Protein AF-A0A9C8ZNG1-F1 (afdb_monomer)

Mean predicted aligned error: 15.39 Å

Solvent-accessible surface area (backbone atoms only — not comparable to full-atom values): 12296 Å² total; per-residue (Å²): 115,65,24,37,35,37,32,34,46,40,90,87,80,68,41,41,22,36,75,47,68,44,68,60,53,71,70,56,59,76,35,54,79,32,76,56,93,47,75,62,57,53,52,27,36,73,68,63,44,63,44,77,44,44,56,80,80,30,63,86,38,69,59,32,80,75,54,35,42,14,41,40,42,14,30,14,48,55,98,93,41,54,54,26,34,38,39,35,28,19,63,84,57,70,77,60,78,69,53,54,61,53,42,40,56,51,16,46,55,47,26,54,52,53,51,51,51,50,53,49,52,53,51,51,53,52,51,53,51,51,53,51,53,52,49,51,51,52,56,56,51,70,71,49,71,76,84,83,72,86,89,84,60,67,66,62,53,50,52,53,47,66,65,49,47,59,64,53,51,50,53,52,51,54,49,46,38,54,73,74,36,80,77,45,87,66,57,72,76,54,44,55,49,52,55,51,52,47,54,51,52,54,50,50,52,52,50,57,57,67,73,50,72,77,84,80,74,74,132

Sequence (219 aa):
AESAGIFLIDDETGELILHAGQNLSRNLLDRMGQPVEDTLATMVMNSQETYLASGEGLNRFPPAQEGATAVIYAPLAIHGQAIGLLWVANTRLPFEPHMKDLMTTLADYAAIAVANARLFATMQQRSQQLEMINRQLQEEGRGAAPPTGEEGGGDQYRELVEQLRPPLTELLGNMNLFRTGEMGPLPPSHQAAVDVMHRQLESLISLIDSLVPPDTGGL

Nearest PDB structures (foldseek):
  2w1t-assembly1_A  TM=7.766E-01  e=4.555E-05  Bacillus subtilis
  5llx-assembly1_A  TM=4.617E-01  e=7.576E-03  Idiomarina sp. A28L
  6et7-assembly1_A  TM=4.459E-01  e=6.698E-03  Idiomarina sp. A28L
  5mg1-assembly1_A-2  TM=4.331E-01  e=8.058E-03  Deinococcus radiodurans R1 = ATCC 13939 = DSM 20539
  5llw-assembly1_A  TM=3.777E-01  e=5.568E-03  Idiomarina sp. A28L

pLDDT: mean 76.99, std 13.65, range [35.91, 97.62]

Radius of gyration: 26.85 Å; Cα contacts (8 Å, |Δi|>4): 251; chains: 1; bounding box: 62×31×84 Å

Structure (mmCIF, N/CA/C/O backbone):
data_AF-A0A9C8ZNG1-F1
#
_entry.id   AF-A0A9C8ZNG1-F1
#
loop_
_atom_site.group_PDB
_atom_site.id
_atom_site.type_symbol
_atom_site.label_atom_id
_atom_site.label_alt_id
_atom_site.label_comp_id
_atom_site.label_asym_id
_atom_site.label_entity_id
_atom_site.label_seq_id
_atom_site.pdbx_PDB_ins_code
_atom_site.Cartn_x
_atom_site.Cartn_y
_atom_site.Cartn_z
_atom_site.occupancy
_atom_site.B_iso_or_equiv
_atom_site.auth_seq_id
_atom_site.auth_comp_id
_atom_site.auth_asym_id
_atom_site.auth_atom_id
_atom_site.pdbx_PDB_model_num
ATOM 1 N N . ALA A 1 1 ? 17.559 2.627 -7.556 1.00 61.16 1 ALA A N 1
ATOM 2 C CA . ALA A 1 1 ? 16.305 3.311 -7.902 1.00 61.16 1 ALA A CA 1
ATOM 3 C C . ALA A 1 1 ? 16.567 4.802 -7.825 1.00 61.16 1 ALA A C 1
ATOM 5 O O . ALA A 1 1 ? 17.168 5.238 -6.848 1.00 61.16 1 ALA A O 1
ATOM 6 N N . GLU A 1 2 ? 16.192 5.554 -8.852 1.00 76.75 2 GLU A N 1
ATOM 7 C CA . GLU A 1 2 ? 16.276 7.017 -8.850 1.00 76.75 2 GLU A CA 1
ATOM 8 C C . GLU A 1 2 ? 14.988 7.640 -8.333 1.00 76.75 2 GLU A C 1
ATOM 10 O O . GLU A 1 2 ? 15.075 8.667 -7.671 1.00 76.75 2 GLU A O 1
ATOM 15 N N . SER A 1 3 ? 13.852 6.969 -8.537 1.00 84.31 3 SER A N 1
ATOM 16 C CA . SER A 1 3 ? 12.546 7.331 -7.987 1.00 84.31 3 SER A CA 1
ATOM 17 C C . SER A 1 3 ? 11.873 6.103 -7.381 1.00 84.31 3 SER A C 1
ATOM 19 O O . SER A 1 3 ? 12.073 4.981 -7.856 1.00 84.31 3 SER A O 1
ATOM 21 N N . ALA A 1 4 ? 11.089 6.307 -6.328 1.00 84.19 4 ALA A N 1
ATOM 22 C CA . ALA A 1 4 ? 10.327 5.253 -5.668 1.00 84.19 4 ALA A CA 1
ATOM 23 C C . ALA A 1 4 ? 8.989 5.789 -5.159 1.00 84.19 4 ALA A C 1
ATOM 25 O O . ALA A 1 4 ? 8.890 6.966 -4.816 1.00 84.19 4 ALA A O 1
ATOM 26 N N . GLY A 1 5 ? 7.979 4.931 -5.066 1.00 87.94 5 GLY A N 1
ATOM 27 C CA . GLY A 1 5 ? 6.643 5.308 -4.623 1.00 87.94 5 GLY A CA 1
ATOM 28 C C . GLY A 1 5 ? 5.848 4.132 -4.077 1.00 87.94 5 GLY A C 1
ATOM 29 O O . GLY A 1 5 ? 6.084 2.984 -4.449 1.00 87.94 5 GLY A O 1
ATOM 30 N N . ILE A 1 6 ? 4.912 4.435 -3.185 1.00 90.44 6 ILE A N 1
ATOM 31 C CA . ILE A 1 6 ? 3.912 3.502 -2.676 1.00 90.44 6 ILE A CA 1
ATOM 32 C C . ILE A 1 6 ? 2.549 4.017 -3.104 1.00 90.44 6 ILE A C 1
ATOM 34 O O . ILE A 1 6 ? 2.148 5.133 -2.756 1.00 90.44 6 ILE A O 1
ATOM 38 N N . PHE A 1 7 ? 1.843 3.164 -3.827 1.00 92.88 7 PHE A N 1
ATOM 39 C CA . PHE A 1 7 ? 0.464 3.365 -4.212 1.00 92.88 7 PHE A CA 1
ATOM 40 C C . PHE A 1 7 ? -0.409 2.443 -3.371 1.00 92.88 7 PHE A C 1
ATOM 42 O O . PHE A 1 7 ? -0.062 1.277 -3.195 1.00 92.88 7 PHE A O 1
ATOM 49 N N . LEU A 1 8 ? -1.525 2.934 -2.849 1.00 94.00 8 LEU A N 1
ATOM 50 C CA . LEU A 1 8 ? -2.491 2.112 -2.120 1.00 94.00 8 LEU A CA 1
ATOM 51 C C . LEU A 1 8 ? -3.859 2.249 -2.770 1.00 94.00 8 LEU A C 1
ATOM 53 O O . LEU A 1 8 ? -4.171 3.290 -3.344 1.00 94.00 8 LEU A O 1
ATOM 57 N N . ILE A 1 9 ? -4.653 1.190 -2.679 1.00 93.69 9 ILE A N 1
ATOM 58 C CA . ILE A 1 9 ? -6.051 1.232 -3.092 1.00 93.69 9 ILE A CA 1
ATOM 59 C C . ILE A 1 9 ? -6.843 1.923 -1.989 1.00 93.69 9 ILE A C 1
ATOM 61 O O . ILE A 1 9 ? -6.726 1.542 -0.820 1.00 93.69 9 ILE A O 1
ATOM 65 N N . ASP A 1 10 ? -7.617 2.932 -2.359 1.00 90.94 10 ASP A N 1
ATOM 66 C CA . ASP A 1 10 ? -8.583 3.551 -1.465 1.00 90.94 10 ASP A CA 1
ATOM 67 C C . ASP A 1 10 ? -9.739 2.583 -1.180 1.00 90.94 10 ASP A C 1
ATOM 69 O O . ASP A 1 10 ? -10.314 2.000 -2.100 1.00 90.94 10 ASP A O 1
ATOM 73 N N . ASP A 1 11 ? -10.063 2.386 0.098 1.00 84.25 11 ASP A N 1
ATOM 74 C CA . ASP A 1 11 ? -11.071 1.404 0.509 1.00 84.25 11 ASP A CA 1
ATOM 75 C C . ASP A 1 11 ? -12.510 1.864 0.187 1.00 84.25 11 ASP A C 1
ATOM 77 O O . ASP A 1 11 ? -13.415 1.028 0.143 1.00 84.25 11 ASP A O 1
ATOM 81 N N . GLU A 1 12 ? -12.737 3.162 -0.057 1.00 86.19 12 GLU A N 1
ATOM 82 C CA . GLU A 1 12 ? -14.051 3.721 -0.395 1.00 86.19 12 GLU A CA 1
ATOM 83 C C . GLU A 1 12 ? -14.281 3.768 -1.910 1.00 86.19 12 GLU A C 1
ATOM 85 O O . GLU A 1 12 ? -15.348 3.370 -2.385 1.00 86.19 12 GLU A O 1
ATOM 90 N N . THR A 1 13 ? -13.296 4.243 -2.680 1.00 90.88 13 THR A N 1
ATOM 91 C CA . THR A 1 13 ? -13.435 4.426 -4.136 1.00 90.88 13 THR A CA 1
ATOM 92 C C . THR A 1 13 ? -12.904 3.250 -4.952 1.00 90.88 13 THR A C 1
ATOM 94 O O . THR A 1 13 ? -13.300 3.074 -6.105 1.00 90.88 13 THR A O 1
ATOM 97 N N . GLY A 1 14 ? -12.021 2.428 -4.377 1.00 89.56 14 GLY A N 1
ATOM 98 C CA . GLY A 1 14 ? -11.303 1.372 -5.094 1.00 89.56 14 GLY A CA 1
ATOM 99 C C . GLY A 1 14 ? -10.226 1.898 -6.048 1.00 89.56 14 GLY A C 1
ATOM 100 O O . GLY A 1 14 ? -9.672 1.128 -6.835 1.00 89.56 14 GLY A O 1
ATOM 101 N N . GLU A 1 15 ? -9.927 3.197 -6.011 1.00 92.88 15 GLU A N 1
ATOM 102 C CA . GLU A 1 15 ? -8.949 3.825 -6.895 1.00 92.88 15 GLU A CA 1
ATOM 103 C C . GLU A 1 15 ? -7.527 3.689 -6.348 1.00 92.88 15 GLU A C 1
ATOM 105 O O . GLU A 1 15 ? -7.291 3.661 -5.140 1.00 92.88 15 GLU A O 1
ATOM 110 N N . LEU A 1 16 ? -6.550 3.622 -7.254 1.00 93.44 16 LEU A N 1
ATOM 111 C CA . LEU A 1 16 ? -5.141 3.560 -6.890 1.00 93.44 16 LEU A CA 1
ATOM 112 C C . LEU A 1 16 ? -4.603 4.974 -6.643 1.00 93.44 16 LEU A C 1
ATOM 114 O O . LEU A 1 16 ? -4.541 5.784 -7.567 1.00 93.44 16 LEU A O 1
ATOM 118 N N . ILE A 1 17 ? -4.169 5.254 -5.417 1.00 93.25 17 ILE A N 1
ATOM 119 C CA . ILE A 1 17 ? -3.695 6.575 -4.996 1.00 93.25 17 ILE A CA 1
ATOM 120 C C . ILE A 1 17 ? -2.206 6.522 -4.668 1.00 93.25 17 ILE A C 1
ATOM 122 O O . ILE A 1 17 ? -1.741 5.630 -3.956 1.00 93.25 17 ILE A O 1
ATOM 126 N N . LEU A 1 18 ? -1.447 7.513 -5.139 1.00 90.06 18 LEU A N 1
ATOM 127 C CA . LEU A 1 18 ? -0.057 7.707 -4.726 1.00 90.06 18 LEU A CA 1
ATOM 128 C C . LEU A 1 18 ? -0.003 8.318 -3.317 1.00 90.06 18 LEU A C 1
ATOM 130 O O . LEU A 1 18 ? -0.292 9.502 -3.137 1.00 90.06 18 LEU A O 1
ATOM 134 N N . HIS A 1 19 ? 0.398 7.518 -2.326 1.00 88.00 19 HIS A N 1
ATOM 135 C CA . HIS A 1 19 ? 0.438 7.937 -0.918 1.00 88.00 19 HIS A CA 1
ATOM 136 C C . HIS A 1 19 ? 1.794 8.479 -0.476 1.00 88.00 19 HIS A C 1
ATOM 138 O O . HIS A 1 19 ? 1.861 9.365 0.375 1.00 88.00 19 HIS A O 1
ATOM 144 N N . ALA A 1 20 ? 2.881 7.928 -1.009 1.00 84.19 20 ALA A N 1
ATOM 145 C CA . ALA A 1 20 ? 4.227 8.324 -0.629 1.00 84.19 20 ALA A CA 1
ATOM 146 C C . ALA A 1 20 ? 5.199 8.093 -1.780 1.00 84.19 20 ALA A C 1
ATOM 148 O O . ALA A 1 20 ? 5.015 7.183 -2.585 1.00 84.19 20 ALA A O 1
ATOM 149 N N . GLY A 1 21 ? 6.282 8.860 -1.816 1.00 84.31 21 GLY A N 1
ATOM 150 C CA . GLY A 1 21 ? 7.380 8.586 -2.725 1.00 84.31 21 GLY A CA 1
ATOM 151 C C . GLY A 1 21 ? 8.623 9.406 -2.438 1.00 84.31 21 GLY A C 1
ATOM 152 O O . GLY A 1 21 ? 8.603 10.372 -1.678 1.00 84.31 21 GLY A O 1
ATOM 153 N N . GLN A 1 22 ? 9.723 8.986 -3.049 1.00 81.62 22 GLN A N 1
ATOM 154 C CA . GLN A 1 22 ? 11.003 9.675 -3.027 1.00 81.62 22 GLN A CA 1
ATOM 155 C C . GLN A 1 22 ? 11.448 9.971 -4.450 1.00 81.62 22 GLN A C 1
ATOM 157 O O . GLN A 1 22 ? 11.302 9.132 -5.342 1.00 81.62 22 GLN A O 1
ATOM 162 N N . ASN A 1 23 ? 12.024 11.162 -4.634 1.00 84.25 23 ASN A N 1
ATOM 163 C CA . ASN A 1 23 ? 12.557 11.638 -5.912 1.00 84.25 23 ASN A CA 1
ATOM 164 C C . ASN A 1 23 ? 11.545 11.507 -7.065 1.00 84.25 23 ASN A C 1
ATOM 166 O O . ASN A 1 23 ? 11.891 11.104 -8.175 1.00 84.25 23 ASN A O 1
ATOM 170 N N . LEU A 1 24 ? 10.278 11.801 -6.779 1.00 83.88 24 LEU A N 1
ATOM 171 C CA . LEU A 1 24 ? 9.194 11.741 -7.750 1.00 83.88 24 LEU A CA 1
ATOM 172 C C . LEU A 1 24 ? 9.355 12.823 -8.828 1.00 83.88 24 LEU A C 1
ATOM 174 O O . LEU A 1 24 ? 9.866 13.917 -8.567 1.00 83.88 24 LEU A O 1
ATOM 178 N N . SER A 1 25 ? 8.886 12.522 -10.040 1.00 83.62 25 SER A N 1
ATOM 179 C CA . SER A 1 25 ? 8.731 13.517 -11.103 1.00 83.62 25 SER A CA 1
ATOM 180 C C . SER A 1 25 ? 7.731 14.601 -10.662 1.00 83.62 25 SER A C 1
ATOM 182 O O . SER A 1 25 ? 6.885 14.356 -9.801 1.00 83.62 25 SER A O 1
ATOM 184 N N . ARG A 1 26 ? 7.783 15.811 -11.247 1.00 85.25 26 ARG A N 1
ATOM 185 C CA . ARG A 1 26 ? 6.789 16.861 -10.923 1.00 85.25 26 ARG A CA 1
ATOM 186 C C . ARG A 1 26 ? 5.355 16.394 -11.175 1.00 85.25 26 ARG A C 1
ATOM 188 O O . ARG A 1 26 ? 4.494 16.664 -10.357 1.00 85.25 26 ARG A O 1
ATOM 195 N N . ASN A 1 27 ? 5.135 15.641 -12.253 1.00 84.31 27 ASN A N 1
ATOM 196 C CA . ASN A 1 27 ? 3.820 15.091 -12.584 1.00 84.31 27 ASN A CA 1
ATOM 197 C C . ASN A 1 27 ? 3.297 14.172 -11.467 1.00 84.31 27 ASN A C 1
ATOM 199 O O . ASN A 1 27 ? 2.172 14.339 -11.011 1.00 84.31 27 ASN A O 1
ATOM 203 N N . LEU A 1 28 ? 4.138 13.265 -10.957 1.00 83.06 28 LEU A N 1
ATOM 204 C CA . LEU A 1 28 ? 3.754 12.390 -9.846 1.00 83.06 28 LEU A CA 1
ATOM 205 C C . LEU A 1 28 ? 3.579 13.149 -8.529 1.00 83.06 28 LEU A C 1
ATOM 207 O O . LEU A 1 28 ? 2.687 12.813 -7.758 1.00 83.06 28 LEU A O 1
ATOM 211 N N . LEU A 1 29 ? 4.387 14.182 -8.268 1.00 86.69 29 LEU A N 1
ATOM 212 C CA . LEU A 1 29 ? 4.193 15.043 -7.095 1.00 86.69 29 LEU A CA 1
ATOM 213 C C . LEU A 1 29 ? 2.834 15.748 -7.129 1.00 86.69 29 LEU A C 1
ATOM 215 O O . LEU A 1 29 ? 2.140 15.763 -6.115 1.00 86.69 29 LEU A O 1
ATOM 219 N N . ASP A 1 30 ? 2.437 16.271 -8.291 1.00 88.31 30 ASP A N 1
ATOM 220 C CA . ASP A 1 30 ? 1.144 16.940 -8.482 1.00 88.31 30 ASP A CA 1
ATOM 221 C C . ASP A 1 30 ? -0.045 15.967 -8.332 1.00 88.31 30 ASP A C 1
ATOM 223 O O . ASP A 1 30 ? -1.160 16.393 -8.030 1.00 88.31 30 ASP A O 1
ATOM 227 N N . ARG A 1 31 ? 0.200 14.658 -8.494 1.00 86.12 31 ARG A N 1
ATOM 228 C CA . ARG A 1 31 ? -0.774 13.569 -8.308 1.00 86.12 31 ARG A CA 1
ATOM 229 C C . ARG A 1 31 ? -0.765 12.940 -6.911 1.00 86.12 31 ARG A C 1
ATOM 231 O O . ARG A 1 31 ? -1.510 11.990 -6.681 1.00 86.12 31 ARG A O 1
ATOM 238 N N . MET A 1 32 ? 0.052 13.412 -5.966 1.00 86.00 32 MET A N 1
ATOM 239 C CA . MET A 1 32 ? 0.017 12.868 -4.602 1.00 86.00 32 MET A CA 1
ATOM 240 C C . MET A 1 32 ? -1.372 13.044 -3.980 1.00 86.00 32 MET A C 1
ATOM 242 O O . MET A 1 32 ? -1.932 14.140 -3.985 1.00 86.00 32 MET A O 1
ATOM 246 N N . GLY A 1 33 ? -1.919 11.956 -3.435 1.00 86.31 33 GLY A N 1
ATOM 247 C CA . GLY A 1 33 ? -3.278 11.933 -2.893 1.00 86.31 33 GLY A CA 1
ATOM 248 C C . GLY A 1 33 ? -4.390 11.967 -3.948 1.00 86.31 33 GLY A C 1
ATOM 249 O O . GLY A 1 33 ? -5.551 12.097 -3.576 1.00 86.31 33 GLY A O 1
ATOM 250 N N . GLN A 1 34 ? -4.061 11.859 -5.239 1.00 88.50 34 GLN A N 1
ATOM 251 C CA . GLN A 1 34 ? -5.033 11.775 -6.329 1.00 88.50 34 GLN A CA 1
ATOM 252 C C . GLN A 1 34 ? -5.033 10.374 -6.966 1.00 88.50 34 GLN A C 1
ATOM 254 O O . GLN A 1 34 ? -4.003 9.688 -6.930 1.00 88.50 34 GLN A O 1
ATOM 259 N N . PRO A 1 35 ? -6.153 9.958 -7.586 1.00 89.56 35 PRO A N 1
ATOM 260 C CA . PRO A 1 35 ? -6.219 8.731 -8.372 1.00 89.56 35 PRO A CA 1
ATOM 261 C C . PRO A 1 35 ? -5.221 8.725 -9.533 1.00 89.56 35 PRO A C 1
ATOM 263 O O . PRO A 1 35 ? -5.035 9.723 -10.241 1.00 89.56 35 PRO A O 1
ATOM 266 N N . VAL A 1 36 ? -4.587 7.577 -9.756 1.00 87.56 36 VAL A N 1
ATOM 267 C CA . VAL A 1 36 ? -3.629 7.366 -10.840 1.00 87.56 36 VAL A CA 1
ATOM 268 C C . VAL A 1 36 ? -4.094 6.225 -11.735 1.00 87.56 36 VAL A C 1
ATOM 270 O O . VAL A 1 36 ? -4.333 5.108 -11.283 1.00 87.56 36 VAL A O 1
ATOM 273 N N . GLU A 1 37 ? -4.172 6.507 -13.033 1.00 84.50 37 GLU A N 1
ATOM 274 C CA . GLU A 1 37 ? -4.402 5.498 -14.062 1.00 84.50 37 GLU A CA 1
ATOM 275 C C . GLU A 1 37 ? -3.060 4.983 -14.586 1.00 84.50 37 GLU A C 1
ATOM 277 O O . GLU A 1 37 ? -2.318 5.702 -15.257 1.00 84.50 37 GLU A O 1
ATOM 282 N N . ASP A 1 38 ? -2.752 3.723 -14.288 1.00 86.44 38 ASP A N 1
ATOM 283 C CA . ASP A 1 38 ? -1.552 3.052 -14.778 1.00 86.44 38 ASP A CA 1
ATOM 284 C C . ASP A 1 38 ? -1.875 1.606 -15.163 1.00 86.44 38 ASP A C 1
ATOM 286 O O . ASP A 1 38 ? -2.114 0.742 -14.318 1.00 86.44 38 ASP A O 1
ATOM 290 N N . THR A 1 39 ? -1.858 1.331 -16.468 1.00 87.69 39 THR A N 1
ATOM 291 C CA . THR A 1 39 ? -2.172 0.007 -17.018 1.00 87.69 39 THR A CA 1
ATOM 292 C C . THR A 1 39 ? -1.175 -1.066 -16.590 1.00 87.69 39 THR A C 1
ATOM 294 O O . THR A 1 39 ? -1.556 -2.234 -16.474 1.00 87.69 39 THR A O 1
ATOM 297 N N . LEU A 1 40 ? 0.084 -0.699 -16.324 1.00 90.06 40 LEU A N 1
ATOM 298 C CA . LEU A 1 40 ? 1.079 -1.633 -15.809 1.00 90.06 40 LEU A CA 1
ATOM 299 C C . LEU A 1 40 ? 0.820 -1.939 -14.333 1.00 90.06 40 LEU A C 1
ATOM 301 O O . LEU A 1 40 ? 0.882 -3.104 -13.941 1.00 90.06 40 LEU A O 1
ATOM 305 N N . ALA A 1 41 ? 0.452 -0.925 -13.544 1.00 91.75 41 ALA A N 1
ATOM 306 C CA . ALA A 1 41 ? 0.026 -1.127 -12.162 1.00 91.75 41 ALA A CA 1
ATOM 307 C C . ALA A 1 41 ? -1.182 -2.070 -12.094 1.00 91.75 41 ALA A C 1
ATOM 309 O O . ALA A 1 41 ? -1.150 -3.046 -11.349 1.00 91.75 41 ALA A O 1
ATOM 310 N N . THR A 1 42 ? -2.211 -1.843 -12.920 1.00 91.88 42 THR A N 1
ATOM 311 C CA . THR A 1 42 ? -3.398 -2.711 -12.980 1.00 91.88 42 THR A CA 1
ATOM 312 C C . THR A 1 42 ? -3.035 -4.156 -13.322 1.00 91.88 42 THR A C 1
ATOM 314 O O . THR A 1 42 ? -3.530 -5.082 -12.683 1.00 91.88 42 THR A O 1
ATOM 317 N N . MET A 1 43 ? -2.151 -4.371 -14.301 1.00 91.62 43 MET A N 1
ATOM 318 C CA . MET A 1 43 ? -1.702 -5.715 -14.674 1.00 91.62 43 MET A CA 1
ATOM 319 C C . MET A 1 43 ? -1.018 -6.431 -13.506 1.00 91.62 43 MET A C 1
ATOM 321 O O . MET A 1 43 ? -1.335 -7.587 -13.237 1.00 91.62 43 MET A O 1
ATOM 325 N N . VAL A 1 44 ? -0.119 -5.738 -12.804 1.00 94.94 44 VAL A N 1
ATOM 326 C CA . VAL A 1 44 ? 0.639 -6.294 -11.674 1.00 94.94 44 VAL A CA 1
ATOM 327 C C . VAL A 1 44 ? -0.246 -6.562 -10.464 1.00 94.94 44 VAL A C 1
ATOM 329 O O . VAL A 1 44 ? -0.102 -7.595 -9.816 1.00 94.94 44 VAL A O 1
ATOM 332 N N . MET A 1 45 ? -1.193 -5.673 -10.167 1.00 94.31 45 MET A N 1
ATOM 333 C CA . MET A 1 45 ? -2.155 -5.893 -9.085 1.00 94.31 45 MET A CA 1
ATOM 334 C C . MET A 1 45 ? -3.036 -7.120 -9.350 1.00 94.31 45 MET A C 1
ATOM 336 O O . MET A 1 45 ? -3.305 -7.886 -8.427 1.00 94.31 45 MET A O 1
ATOM 340 N N . ASN A 1 46 ? -3.437 -7.339 -10.606 1.00 92.62 46 ASN A N 1
ATOM 341 C CA . ASN A 1 46 ? -4.259 -8.487 -10.989 1.00 92.62 46 ASN A CA 1
ATOM 342 C C . ASN A 1 46 ? -3.474 -9.803 -11.005 1.00 92.62 46 ASN A C 1
ATOM 344 O O . ASN A 1 46 ? -4.010 -10.828 -10.591 1.00 92.62 46 ASN A O 1
ATOM 348 N N . SER A 1 47 ? -2.230 -9.798 -11.496 1.00 94.31 47 SER A N 1
ATOM 349 C CA . SER A 1 47 ? -1.394 -11.006 -11.512 1.00 94.31 47 SER A CA 1
ATOM 350 C C . SER A 1 47 ? -0.821 -11.349 -10.139 1.00 94.31 47 SER A C 1
ATOM 352 O O . SER A 1 47 ? -0.499 -12.506 -9.899 1.00 94.31 47 SER A O 1
ATOM 354 N N . GLN A 1 48 ? -0.674 -10.350 -9.262 1.00 93.88 48 GLN A N 1
ATOM 355 C CA . GLN A 1 48 ? 0.023 -10.450 -7.976 1.00 93.88 48 GLN A CA 1
ATOM 356 C C . GLN A 1 48 ? 1.481 -10.905 -8.110 1.00 93.88 48 GLN A C 1
ATOM 358 O O . GLN A 1 48 ? 2.093 -11.372 -7.153 1.00 93.88 48 GLN A O 1
ATOM 363 N N . GLU A 1 49 ? 2.071 -10.709 -9.288 1.00 94.38 49 GLU A N 1
ATOM 364 C CA . GLU A 1 49 ? 3.466 -11.030 -9.547 1.00 94.38 49 GLU A CA 1
ATOM 365 C C . GLU A 1 49 ? 4.287 -9.763 -9.744 1.00 94.38 49 GLU A C 1
ATOM 367 O O . GLU A 1 49 ? 3.948 -8.905 -10.562 1.00 94.38 49 GLU A O 1
ATOM 372 N N . THR A 1 50 ? 5.430 -9.685 -9.061 1.00 93.56 50 THR A N 1
ATOM 373 C CA . THR A 1 50 ? 6.392 -8.606 -9.282 1.00 93.56 50 THR A CA 1
ATOM 374 C C . THR A 1 50 ? 6.841 -8.583 -10.741 1.00 93.56 50 THR A C 1
ATOM 376 O O . THR A 1 50 ? 7.329 -9.581 -11.289 1.00 93.56 50 THR A O 1
ATOM 379 N N . TYR A 1 51 ? 6.732 -7.416 -11.363 1.00 92.56 51 TYR A N 1
ATOM 380 C CA . TYR A 1 51 ? 7.081 -7.209 -12.757 1.00 92.56 51 TYR A CA 1
ATOM 381 C C . TYR A 1 51 ? 8.265 -6.260 -12.881 1.00 92.56 51 TYR A C 1
ATOM 383 O O . TYR A 1 51 ? 8.291 -5.185 -12.285 1.00 92.56 51 TYR A O 1
ATOM 391 N N . LEU A 1 52 ? 9.249 -6.672 -13.675 1.00 90.75 52 LEU A N 1
ATOM 392 C CA . LEU A 1 52 ? 10.419 -5.881 -14.029 1.00 90.75 52 LEU A CA 1
ATOM 393 C C . LEU A 1 52 ? 10.346 -5.603 -15.526 1.00 90.75 52 LEU A C 1
ATOM 395 O O . LEU A 1 52 ? 10.270 -6.535 -16.327 1.00 90.75 52 LEU A O 1
ATOM 399 N N . ALA A 1 53 ? 10.384 -4.327 -15.894 1.00 87.25 53 ALA A N 1
ATOM 400 C CA . ALA A 1 53 ? 10.343 -3.889 -17.281 1.00 87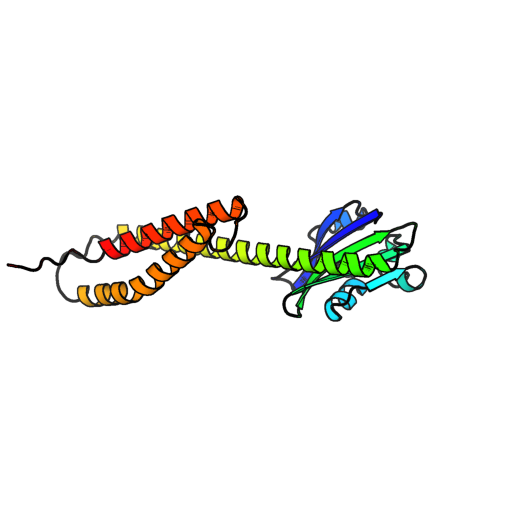.25 53 ALA A CA 1
ATOM 401 C C . ALA A 1 53 ? 11.480 -2.915 -17.570 1.00 87.25 53 ALA A C 1
ATOM 403 O O . ALA A 1 53 ? 11.799 -2.054 -16.751 1.00 87.25 53 ALA A O 1
ATOM 404 N N . SER A 1 54 ? 12.085 -3.036 -18.747 1.00 88.38 54 SER A N 1
ATOM 405 C CA . SER A 1 54 ? 13.146 -2.145 -19.209 1.00 88.38 54 SER A CA 1
ATOM 406 C C . SER A 1 54 ? 13.173 -2.061 -20.736 1.00 88.38 54 SER A C 1
ATOM 408 O O . SER A 1 54 ? 12.640 -2.929 -21.434 1.00 88.38 54 SER A O 1
ATOM 410 N N . GLY A 1 55 ? 13.787 -0.996 -21.257 1.00 82.31 55 GLY A N 1
ATOM 411 C CA . GLY A 1 55 ? 13.975 -0.798 -22.697 1.00 82.31 55 GLY A CA 1
ATOM 412 C C . GLY A 1 55 ? 12.661 -0.669 -23.477 1.00 82.31 55 GLY A C 1
ATOM 413 O O . GLY A 1 55 ? 11.674 -0.140 -22.970 1.00 82.31 55 GLY A O 1
ATOM 414 N N . GLU A 1 56 ? 12.628 -1.172 -24.717 1.00 78.50 56 GLU A N 1
ATOM 415 C CA . GLU A 1 56 ? 11.470 -1.028 -25.619 1.00 78.50 56 GLU A CA 1
ATOM 416 C C . GLU A 1 56 ? 10.168 -1.622 -25.062 1.00 78.50 56 GLU A C 1
ATOM 418 O O . GLU A 1 56 ? 9.079 -1.136 -25.370 1.00 78.50 56 GLU A O 1
ATOM 423 N N . GLY A 1 57 ? 10.263 -2.638 -24.196 1.00 77.94 57 GLY A N 1
ATOM 424 C CA . GLY A 1 57 ? 9.105 -3.242 -23.539 1.00 77.94 57 GLY A CA 1
ATOM 425 C C . GLY A 1 57 ? 8.353 -2.284 -22.610 1.00 77.94 57 GLY A C 1
ATOM 426 O O . GLY A 1 57 ? 7.161 -2.489 -22.379 1.00 77.94 57 GLY A O 1
ATOM 427 N N . LEU A 1 58 ? 9.022 -1.234 -22.118 1.00 85.38 58 LEU A N 1
ATOM 428 C CA . LEU A 1 58 ? 8.454 -0.227 -21.222 1.00 85.38 58 LEU A CA 1
ATOM 429 C C . LEU A 1 58 ? 7.763 0.925 -21.973 1.00 85.38 58 LEU A C 1
ATOM 431 O O . LEU A 1 58 ? 6.846 1.532 -21.431 1.00 85.38 58 LEU A O 1
ATOM 435 N N . ASN A 1 59 ? 8.139 1.191 -23.231 1.00 85.19 59 ASN A N 1
ATOM 436 C CA . ASN A 1 59 ? 7.713 2.375 -23.999 1.00 85.19 59 ASN A CA 1
ATOM 437 C C . ASN A 1 59 ? 6.193 2.518 -24.185 1.00 85.19 59 ASN A C 1
ATOM 439 O O . ASN A 1 59 ? 5.702 3.608 -24.468 1.00 85.19 59 ASN A O 1
ATOM 443 N N . ARG A 1 60 ? 5.442 1.423 -24.040 1.00 82.62 60 ARG A N 1
ATOM 444 C CA . ARG A 1 60 ? 3.974 1.407 -24.144 1.00 82.62 60 ARG A CA 1
ATOM 445 C C . ARG A 1 60 ? 3.249 1.771 -22.844 1.00 82.62 60 ARG A C 1
ATOM 447 O O . ARG A 1 60 ? 2.024 1.823 -22.847 1.00 82.62 60 ARG A O 1
ATOM 454 N N . PHE A 1 61 ? 3.976 1.971 -21.747 1.00 84.81 61 PHE A N 1
ATOM 455 C CA . PHE A 1 61 ? 3.408 2.219 -20.425 1.00 84.81 61 PHE A CA 1
ATOM 456 C C . PHE A 1 61 ? 3.692 3.651 -19.944 1.00 84.81 61 PHE A C 1
ATOM 458 O O . PHE A 1 61 ? 4.698 4.240 -20.353 1.00 84.81 61 PHE A O 1
ATOM 465 N N . PRO A 1 62 ? 2.847 4.208 -19.052 1.00 83.31 62 PRO A N 1
ATOM 466 C CA . PRO A 1 62 ? 3.008 5.570 -18.537 1.00 83.31 62 PRO A CA 1
ATOM 467 C C . PRO A 1 62 ? 4.408 5.906 -17.990 1.00 83.31 62 PRO A C 1
ATOM 469 O O . PRO A 1 62 ? 4.911 6.978 -18.328 1.00 83.31 62 PRO A O 1
ATOM 472 N N . PRO A 1 63 ? 5.123 5.014 -17.266 1.00 83.25 63 PRO A N 1
ATOM 473 C C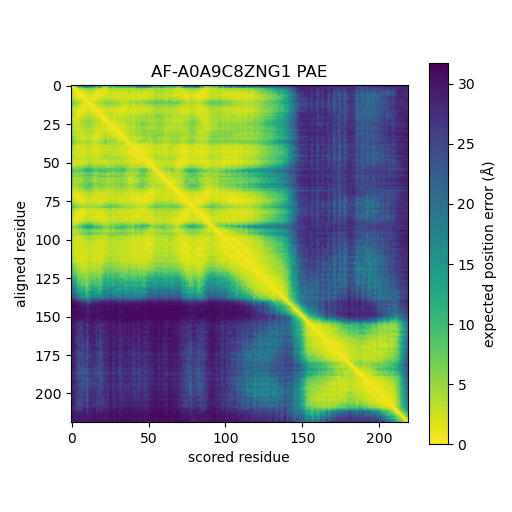A . PRO A 1 63 ? 6.441 5.355 -16.724 1.00 83.25 63 PRO A CA 1
ATOM 474 C C . PRO A 1 63 ? 7.486 5.745 -17.775 1.00 83.25 63 PRO A C 1
ATOM 476 O O . PRO A 1 63 ? 8.340 6.586 -17.500 1.00 83.25 63 PRO A O 1
ATOM 479 N N . ALA A 1 64 ? 7.425 5.180 -18.988 1.00 82.75 64 ALA A N 1
ATOM 480 C CA . ALA A 1 64 ? 8.323 5.588 -20.071 1.00 82.75 64 ALA A CA 1
ATOM 481 C C . ALA A 1 64 ? 8.070 7.034 -20.515 1.00 82.75 64 ALA A C 1
ATOM 483 O O . ALA A 1 64 ? 9.012 7.754 -20.842 1.00 82.75 64 ALA A O 1
ATOM 484 N N . GLN A 1 65 ? 6.808 7.475 -20.497 1.00 79.94 65 GLN A N 1
ATOM 485 C CA . GLN A 1 65 ? 6.428 8.851 -20.835 1.00 79.94 65 GLN A CA 1
ATOM 486 C C . GLN A 1 65 ? 6.951 9.851 -19.795 1.00 79.94 65 GLN A C 1
ATOM 488 O O . GLN A 1 65 ? 7.175 11.017 -20.110 1.00 79.94 65 GLN A O 1
ATOM 493 N N . GLU A 1 66 ? 7.211 9.377 -18.577 1.00 78.75 66 GLU A N 1
ATOM 494 C CA . GLU A 1 66 ? 7.829 10.141 -17.494 1.00 78.75 66 GLU A CA 1
ATOM 495 C C . GLU A 1 66 ? 9.365 10.045 -17.466 1.00 78.75 66 GLU A C 1
ATOM 497 O O . GLU A 1 66 ? 10.010 10.593 -16.571 1.00 78.75 66 GLU A O 1
ATOM 502 N N . GLY A 1 67 ? 9.971 9.381 -18.456 1.00 84.12 67 GLY A N 1
ATOM 503 C CA . GLY A 1 67 ? 11.422 9.276 -18.611 1.00 84.12 67 GLY A CA 1
ATOM 504 C C . GLY A 1 67 ? 12.064 8.070 -17.920 1.00 84.12 67 GLY A C 1
ATOM 505 O O . GLY A 1 67 ? 13.294 7.985 -17.877 1.00 84.12 67 GLY A O 1
ATOM 506 N N . ALA A 1 68 ? 11.279 7.124 -17.395 1.00 88.69 68 ALA A N 1
ATOM 507 C CA . ALA A 1 68 ? 11.826 5.879 -16.864 1.00 88.69 68 ALA A CA 1
ATOM 508 C C . ALA A 1 68 ? 12.335 4.977 -18.001 1.00 88.69 68 ALA A C 1
ATOM 510 O O . ALA A 1 68 ? 11.634 4.718 -18.977 1.00 88.69 68 ALA A O 1
ATOM 511 N N . THR A 1 69 ? 13.547 4.444 -17.850 1.00 89.88 69 THR A N 1
ATOM 512 C CA . THR A 1 69 ? 14.135 3.448 -18.764 1.00 89.88 69 THR A CA 1
ATOM 513 C C . THR A 1 69 ? 14.075 2.031 -18.198 1.00 89.88 69 THR A C 1
ATOM 515 O O . THR A 1 69 ? 14.186 1.055 -18.946 1.00 89.88 69 THR A O 1
ATOM 518 N N . ALA A 1 70 ? 13.852 1.909 -16.887 1.00 91.19 70 ALA A N 1
ATOM 519 C CA . ALA A 1 70 ? 13.543 0.660 -16.212 1.00 91.19 70 ALA A CA 1
ATOM 520 C C . ALA A 1 70 ? 12.641 0.897 -14.996 1.00 91.19 70 ALA A C 1
ATOM 522 O O . ALA A 1 70 ? 12.794 1.894 -14.289 1.00 91.19 70 ALA A O 1
ATOM 523 N N . VAL A 1 71 ? 11.742 -0.049 -14.727 1.00 92.62 71 VAL A N 1
ATOM 524 C CA . VAL A 1 71 ? 10.825 -0.031 -13.580 1.00 92.62 71 VAL A CA 1
ATOM 525 C C . VAL A 1 71 ? 10.704 -1.409 -12.940 1.00 92.62 71 VAL A C 1
ATOM 527 O O . VAL A 1 71 ? 10.811 -2.431 -13.623 1.00 92.62 71 VAL A O 1
ATOM 530 N N . ILE A 1 72 ? 10.438 -1.426 -11.635 1.00 92.50 72 ILE A N 1
ATOM 531 C CA . ILE A 1 72 ? 9.926 -2.601 -10.930 1.00 92.50 72 ILE A CA 1
ATOM 532 C C . ILE A 1 72 ? 8.632 -2.213 -10.229 1.00 92.50 72 ILE A C 1
ATOM 534 O O . ILE A 1 72 ? 8.566 -1.206 -9.526 1.00 92.50 72 ILE A O 1
ATOM 538 N N . TYR A 1 73 ? 7.626 -3.047 -10.439 1.00 94.62 73 TYR A N 1
ATOM 539 C CA . TYR A 1 73 ? 6.312 -2.988 -9.826 1.00 94.62 73 TYR A CA 1
ATOM 540 C C . TYR A 1 73 ? 6.168 -4.234 -8.961 1.00 94.62 73 TYR A C 1
ATOM 542 O O . TYR A 1 73 ? 6.218 -5.342 -9.491 1.00 94.62 73 TYR A O 1
ATOM 550 N N . ALA A 1 74 ? 6.016 -4.067 -7.652 1.00 95.06 74 ALA A N 1
ATOM 551 C CA . ALA A 1 74 ? 5.819 -5.163 -6.713 1.00 95.06 74 ALA A CA 1
ATOM 552 C C . ALA A 1 74 ? 4.469 -4.972 -5.999 1.00 95.06 74 ALA A C 1
ATOM 554 O O . ALA A 1 74 ? 4.272 -3.941 -5.351 1.00 95.06 74 ALA A O 1
ATOM 555 N N . PRO A 1 75 ? 3.510 -5.900 -6.143 1.00 97.62 75 PRO A N 1
ATOM 556 C CA . PRO A 1 75 ? 2.190 -5.752 -5.545 1.00 97.62 75 PRO A CA 1
ATOM 557 C C . PRO A 1 75 ? 2.267 -5.918 -4.027 1.00 97.62 75 PRO A C 1
ATOM 559 O O . PRO A 1 75 ? 2.944 -6.808 -3.522 1.00 97.62 75 PRO A O 1
ATOM 562 N N . LEU A 1 76 ? 1.535 -5.080 -3.297 1.00 95.75 76 LEU A N 1
ATOM 563 C CA . LEU A 1 76 ? 1.312 -5.267 -1.868 1.00 95.75 76 LEU A CA 1
ATOM 564 C C . LEU A 1 76 ? 0.113 -6.203 -1.719 1.00 95.75 76 LEU A C 1
ATOM 566 O O . LEU A 1 76 ? -1.024 -5.740 -1.773 1.00 95.75 76 LEU A O 1
ATOM 570 N N . ALA A 1 77 ? 0.349 -7.509 -1.610 1.00 93.81 77 ALA A N 1
ATOM 571 C CA . ALA A 1 77 ? -0.714 -8.511 -1.594 1.00 93.81 77 ALA A CA 1
ATOM 572 C C . ALA A 1 77 ? -0.900 -9.143 -0.211 1.00 93.81 77 ALA A C 1
ATOM 574 O O . ALA A 1 77 ? 0.059 -9.548 0.440 1.00 93.81 77 ALA A O 1
ATOM 575 N N . ILE A 1 78 ? -2.154 -9.262 0.223 1.00 86.62 78 ILE A N 1
ATOM 576 C CA . ILE A 1 78 ? -2.551 -9.940 1.458 1.00 86.62 78 ILE A CA 1
ATOM 577 C C . ILE A 1 78 ? -3.753 -10.831 1.182 1.00 86.62 78 ILE A C 1
ATOM 579 O O . ILE A 1 78 ? -4.707 -10.412 0.538 1.00 86.62 78 ILE A O 1
ATOM 583 N N . HIS A 1 79 ? -3.703 -12.071 1.677 1.00 85.44 79 HIS A N 1
ATOM 584 C CA . HIS A 1 79 ? -4.772 -13.065 1.518 1.00 85.44 79 HIS A CA 1
ATOM 585 C C . HIS A 1 79 ? -5.268 -13.226 0.064 1.00 85.44 79 HIS A C 1
ATOM 587 O O . HIS A 1 79 ? -6.453 -13.436 -0.172 1.00 85.44 79 HIS A O 1
ATOM 593 N N . GLY A 1 80 ? -4.363 -13.128 -0.917 1.00 84.31 80 GLY A N 1
ATOM 594 C CA . GLY A 1 80 ? -4.714 -13.255 -2.334 1.00 84.31 80 GLY A CA 1
ATOM 595 C C . GLY A 1 80 ? -5.413 -12.028 -2.926 1.00 84.31 80 GLY A C 1
ATOM 596 O O . GLY A 1 80 ? -6.057 -12.151 -3.966 1.00 84.31 80 GLY A O 1
ATOM 597 N N . GLN A 1 81 ? -5.285 -10.853 -2.305 1.00 90.44 81 GLN A N 1
ATOM 598 C CA . GLN A 1 81 ? -5.759 -9.576 -2.838 1.00 90.44 81 GLN A CA 1
ATOM 599 C C . GLN A 1 81 ? -4.652 -8.516 -2.766 1.00 90.44 81 GLN A C 1
ATOM 601 O O . GLN A 1 81 ? -4.029 -8.328 -1.721 1.00 90.44 81 GLN A O 1
ATOM 606 N N . ALA A 1 82 ? -4.422 -7.792 -3.863 1.00 94.88 82 ALA A N 1
ATOM 607 C CA . ALA A 1 82 ? -3.549 -6.622 -3.859 1.00 94.88 82 ALA A CA 1
ATOM 608 C C . ALA A 1 82 ? -4.262 -5.441 -3.179 1.00 94.88 82 ALA A C 1
ATOM 610 O O . ALA A 1 82 ? -5.354 -5.061 -3.590 1.00 94.88 82 ALA A O 1
ATOM 611 N N . ILE A 1 83 ? -3.644 -4.866 -2.147 1.00 94.00 83 ILE A N 1
ATOM 612 C CA . ILE A 1 83 ? -4.103 -3.659 -1.432 1.00 94.00 83 ILE A CA 1
ATOM 613 C C . ILE A 1 83 ? -3.343 -2.398 -1.874 1.00 94.00 83 ILE A C 1
ATOM 615 O O . ILE A 1 83 ? -3.613 -1.289 -1.412 1.00 94.00 83 ILE A O 1
ATOM 619 N N . GLY A 1 84 ? -2.361 -2.568 -2.757 1.00 94.81 84 GLY A N 1
ATOM 620 C CA . GLY A 1 84 ? -1.510 -1.504 -3.256 1.00 94.81 84 GLY A CA 1
ATOM 621 C C . GLY A 1 84 ? -0.330 -2.041 -4.052 1.00 94.81 84 GLY A C 1
ATOM 622 O O . GLY A 1 84 ? -0.292 -3.205 -4.457 1.00 94.81 84 GLY A O 1
ATOM 623 N N . LEU A 1 85 ? 0.656 -1.179 -4.259 1.00 94.31 85 LEU A N 1
ATOM 624 C CA . LEU A 1 85 ? 1.816 -1.434 -5.089 1.00 94.31 85 LEU A CA 1
ATOM 625 C C . LEU A 1 85 ? 3.024 -0.624 -4.600 1.00 94.31 85 LEU A C 1
ATOM 627 O O . LEU A 1 85 ? 2.934 0.580 -4.356 1.00 94.31 85 LEU A O 1
ATOM 631 N N . LEU A 1 86 ? 4.177 -1.280 -4.531 1.00 91.50 86 LEU A N 1
ATOM 632 C CA . LEU A 1 86 ? 5.480 -0.642 -4.453 1.00 91.50 86 LEU A CA 1
ATOM 633 C C . LEU A 1 86 ? 6.057 -0.464 -5.863 1.00 91.50 86 LEU A C 1
ATOM 635 O O . LEU A 1 86 ? 6.122 -1.401 -6.659 1.00 91.50 86 LEU A O 1
ATOM 639 N N . TRP A 1 87 ? 6.513 0.746 -6.154 1.00 91.12 87 TRP A N 1
ATOM 640 C CA . TRP A 1 87 ? 7.048 1.138 -7.449 1.00 91.12 87 TRP A CA 1
ATOM 641 C C . TRP A 1 87 ? 8.448 1.715 -7.299 1.00 91.12 87 TRP A C 1
ATOM 643 O O . TRP A 1 87 ? 8.697 2.548 -6.425 1.00 91.12 87 TRP A O 1
ATOM 653 N N . VAL A 1 88 ? 9.360 1.311 -8.179 1.00 89.06 88 VAL A N 1
ATOM 654 C CA . VAL A 1 88 ? 10.669 1.950 -8.333 1.00 89.06 88 VAL A CA 1
ATOM 655 C C . VAL A 1 88 ? 10.994 2.147 -9.802 1.00 89.06 88 VAL A C 1
ATOM 657 O O . VAL A 1 88 ? 10.735 1.273 -10.628 1.00 89.06 88 VAL A O 1
ATOM 660 N N . ALA A 1 89 ? 11.626 3.272 -10.117 1.00 89.25 89 ALA A N 1
ATOM 661 C CA . ALA A 1 89 ? 12.067 3.612 -11.459 1.00 89.25 89 ALA A CA 1
ATOM 662 C C . ALA A 1 89 ? 13.533 4.049 -11.483 1.00 89.25 89 ALA A C 1
ATOM 664 O O . ALA A 1 89 ? 14.068 4.623 -10.529 1.00 89.25 89 ALA A O 1
ATOM 665 N N . ASN A 1 90 ? 14.181 3.773 -12.607 1.00 88.62 90 ASN A N 1
ATOM 666 C CA . ASN A 1 90 ? 15.484 4.299 -12.988 1.00 88.62 90 ASN A CA 1
ATOM 667 C C . ASN A 1 90 ? 15.360 4.966 -14.361 1.00 88.62 90 ASN A C 1
ATOM 669 O O . ASN A 1 90 ? 14.635 4.481 -15.230 1.00 88.62 90 ASN A O 1
ATOM 673 N N . THR A 1 91 ? 16.124 6.033 -14.580 1.00 83.94 91 THR A N 1
ATOM 674 C CA . THR A 1 91 ? 16.210 6.739 -15.869 1.00 83.94 91 THR A CA 1
ATOM 675 C C . THR A 1 91 ? 17.469 6.375 -16.657 1.00 83.94 91 THR A C 1
ATOM 677 O O . THR A 1 91 ? 17.530 6.607 -17.861 1.00 83.94 91 THR A O 1
ATOM 680 N N . ARG A 1 92 ? 18.466 5.736 -16.025 1.00 78.50 92 ARG A N 1
ATOM 681 C CA . ARG A 1 92 ? 19.773 5.458 -16.656 1.00 78.50 92 ARG A CA 1
ATOM 682 C C . ARG A 1 92 ? 20.125 3.987 -16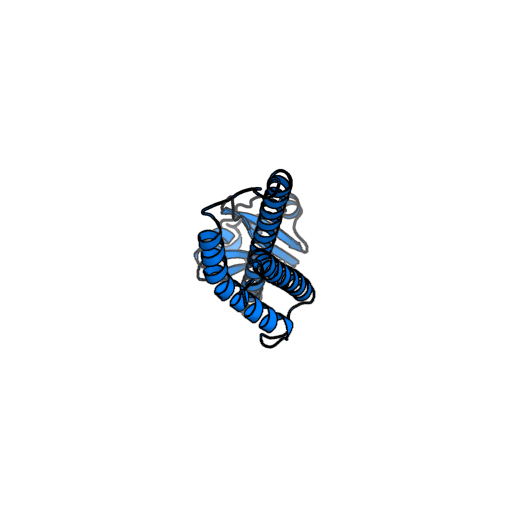.837 1.00 78.50 92 ARG A C 1
ATOM 684 O O . ARG A 1 92 ? 20.561 3.605 -17.917 1.00 78.50 92 ARG A O 1
ATOM 691 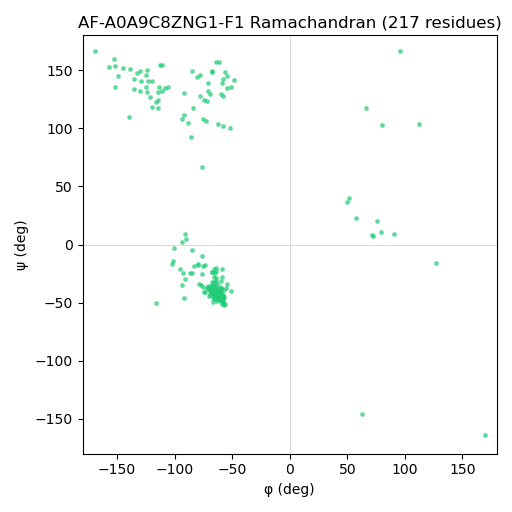N N . LEU A 1 93 ? 20.002 3.182 -15.783 1.00 82.12 93 LEU A N 1
ATOM 692 C CA . LEU A 1 93 ? 20.471 1.794 -15.781 1.00 82.12 93 LEU A CA 1
ATOM 693 C C . LEU A 1 93 ? 19.321 0.814 -15.529 1.00 82.12 93 LEU A C 1
ATOM 695 O O . LEU A 1 93 ? 18.477 1.087 -14.665 1.00 82.12 93 LEU A O 1
ATOM 699 N N . PRO A 1 94 ? 19.306 -0.338 -16.228 1.00 83.06 94 PRO A N 1
ATOM 700 C CA . PRO A 1 94 ? 18.370 -1.409 -15.926 1.00 83.06 94 PRO A CA 1
ATOM 701 C C . PRO A 1 94 ? 18.622 -1.967 -14.524 1.00 83.06 94 PRO A C 1
ATOM 703 O O . PRO A 1 94 ? 19.715 -1.848 -13.969 1.00 83.06 94 PRO A O 1
ATOM 706 N N . PHE A 1 95 ? 17.595 -2.586 -13.951 1.00 84.44 95 PHE A N 1
ATOM 707 C CA . PHE A 1 95 ? 17.731 -3.297 -12.688 1.00 84.44 95 PHE A CA 1
ATOM 708 C C . PHE A 1 95 ? 18.397 -4.655 -12.897 1.00 84.44 95 PHE A C 1
ATOM 710 O O . PHE A 1 95 ? 18.170 -5.328 -13.904 1.00 84.44 95 PHE A O 1
ATOM 717 N N . GLU A 1 96 ? 19.193 -5.068 -11.917 1.00 82.00 96 GLU A N 1
ATOM 718 C CA . GLU A 1 96 ? 19.711 -6.429 -11.879 1.00 82.00 96 GLU A CA 1
ATOM 719 C C . GLU A 1 96 ? 18.573 -7.434 -11.632 1.00 82.00 96 GLU A C 1
ATOM 721 O O . GLU A 1 96 ? 17.626 -7.110 -10.911 1.00 82.00 96 GLU A O 1
ATOM 726 N N . PRO A 1 97 ? 18.655 -8.669 -12.164 1.00 78.56 97 PRO A N 1
ATOM 727 C CA . PRO A 1 97 ? 17.583 -9.656 -12.017 1.00 78.56 97 PRO A CA 1
ATOM 728 C C . PRO A 1 97 ? 17.193 -9.942 -10.559 1.00 78.56 97 PRO A C 1
ATOM 730 O O . PRO A 1 97 ? 16.010 -10.055 -10.253 1.00 78.56 97 PRO A O 1
ATOM 733 N N . HIS A 1 98 ? 18.174 -9.976 -9.649 1.00 81.06 98 HIS A N 1
ATOM 734 C CA . HIS A 1 98 ? 17.961 -10.233 -8.219 1.00 81.06 98 HIS A CA 1
ATOM 735 C C . HIS A 1 98 ? 17.127 -9.141 -7.521 1.00 81.06 98 HIS A C 1
ATOM 737 O O . HIS A 1 98 ? 16.561 -9.367 -6.453 1.00 81.06 98 HIS A O 1
ATOM 743 N N . MET A 1 99 ? 17.042 -7.946 -8.116 1.00 81.31 99 MET A N 1
ATOM 744 C CA . MET A 1 99 ? 16.255 -6.843 -7.573 1.00 81.31 99 MET A CA 1
ATOM 745 C C . MET A 1 99 ? 14.761 -7.172 -7.583 1.00 81.31 99 MET A C 1
ATOM 747 O O . MET A 1 99 ? 14.033 -6.679 -6.729 1.00 81.31 99 MET A O 1
ATOM 751 N N . LYS A 1 100 ? 14.301 -8.030 -8.507 1.00 87.12 100 LYS A N 1
ATOM 752 C CA . LYS A 1 100 ? 12.916 -8.512 -8.513 1.00 87.12 100 LYS A CA 1
ATOM 753 C C . LYS A 1 100 ? 12.589 -9.230 -7.200 1.00 87.12 100 LYS A C 1
ATOM 755 O O . LYS A 1 100 ? 11.613 -8.870 -6.554 1.00 87.12 100 LYS A O 1
ATOM 760 N N . ASP A 1 101 ? 13.418 -10.185 -6.785 1.00 80.62 101 ASP A N 1
ATOM 761 C CA . ASP A 1 101 ? 13.178 -10.999 -5.583 1.00 80.62 101 ASP A CA 1
ATOM 762 C C . ASP A 1 101 ? 13.260 -10.164 -4.299 1.00 80.62 101 ASP A C 1
ATOM 764 O O . ASP A 1 101 ? 12.436 -10.312 -3.390 1.00 80.62 101 ASP A O 1
ATOM 768 N N . LEU A 1 102 ? 14.210 -9.224 -4.251 1.00 79.56 102 LEU A N 1
ATOM 769 C CA . LEU A 1 102 ? 14.304 -8.257 -3.161 1.00 79.56 102 LEU A CA 1
ATOM 770 C C . LEU A 1 102 ? 13.044 -7.385 -3.076 1.00 79.56 102 LEU A C 1
ATOM 772 O O . LEU A 1 102 ? 12.489 -7.215 -1.993 1.00 79.56 102 LEU A O 1
ATOM 776 N N . MET A 1 103 ? 12.577 -6.856 -4.208 1.00 84.00 103 MET A N 1
ATOM 777 C CA . MET A 1 103 ? 11.380 -6.016 -4.261 1.00 84.00 103 MET A CA 1
ATOM 778 C C . MET A 1 103 ? 10.113 -6.780 -3.882 1.00 84.00 103 MET A C 1
ATOM 780 O O . MET A 1 103 ? 9.288 -6.223 -3.165 1.00 84.00 103 MET A O 1
ATOM 784 N N . THR A 1 104 ? 9.983 -8.046 -4.289 1.00 86.19 104 THR A N 1
ATOM 785 C CA . THR A 1 104 ? 8.895 -8.929 -3.837 1.00 86.19 104 THR A CA 1
ATOM 786 C C . THR A 1 104 ? 8.913 -9.065 -2.316 1.00 86.19 104 THR A C 1
ATOM 788 O O . THR A 1 104 ? 7.922 -8.774 -1.660 1.00 86.19 104 THR A O 1
ATOM 791 N N . THR A 1 105 ? 10.073 -9.388 -1.740 1.00 77.94 105 THR A N 1
ATOM 792 C CA . THR A 1 105 ? 10.212 -9.565 -0.286 1.00 77.94 105 THR A CA 1
ATOM 793 C C . THR A 1 105 ? 9.875 -8.280 0.483 1.00 77.94 105 THR A C 1
ATOM 795 O O . THR A 1 105 ? 9.220 -8.312 1.522 1.00 77.94 105 THR A O 1
ATOM 798 N N . LEU A 1 106 ? 10.316 -7.122 -0.018 1.00 78.75 106 LEU A N 1
ATOM 799 C CA . LEU A 1 106 ? 9.987 -5.827 0.582 1.00 78.75 106 LEU A CA 1
ATOM 800 C C . LEU A 1 106 ? 8.494 -5.504 0.470 1.00 78.75 106 LEU A C 1
ATOM 802 O O . LEU A 1 106 ? 7.925 -4.957 1.414 1.00 78.75 106 LEU A O 1
ATOM 806 N N . ALA A 1 107 ? 7.870 -5.840 -0.658 1.00 85.94 107 ALA A N 1
ATOM 807 C CA . ALA A 1 107 ? 6.442 -5.662 -0.865 1.00 85.94 107 ALA A CA 1
ATOM 808 C C . ALA A 1 107 ? 5.616 -6.541 0.084 1.00 85.94 107 ALA A C 1
ATOM 810 O O . ALA A 1 107 ? 4.661 -6.037 0.669 1.00 85.94 107 ALA A O 1
ATOM 811 N N . ASP A 1 108 ? 6.032 -7.785 0.336 1.00 81.06 108 ASP A N 1
ATOM 812 C CA . ASP A 1 108 ? 5.374 -8.673 1.302 1.00 81.06 108 ASP A CA 1
ATOM 813 C C . ASP A 1 108 ? 5.381 -8.066 2.716 1.00 81.06 108 ASP A C 1
ATOM 815 O O . ASP A 1 108 ? 4.340 -7.958 3.371 1.00 81.06 108 ASP A O 1
ATOM 819 N N . TYR A 1 109 ? 6.540 -7.584 3.183 1.00 76.31 109 TYR A N 1
ATOM 820 C CA . TYR A 1 109 ? 6.634 -6.920 4.489 1.00 76.31 109 TYR A CA 1
ATOM 821 C C . TYR A 1 109 ? 5.827 -5.620 4.550 1.00 76.31 109 TYR A C 1
ATOM 823 O O . TYR A 1 109 ? 5.164 -5.344 5.554 1.00 76.31 109 TYR A O 1
ATOM 831 N N . ALA A 1 110 ? 5.870 -4.816 3.486 1.00 80.62 110 ALA A N 1
ATOM 832 C CA . ALA A 1 110 ? 5.115 -3.573 3.408 1.00 80.62 110 ALA A CA 1
ATOM 833 C C . ALA A 1 110 ? 3.603 -3.830 3.400 1.00 80.62 110 ALA A C 1
ATOM 835 O O . ALA A 1 110 ? 2.870 -3.109 4.074 1.00 80.62 110 ALA A O 1
ATOM 836 N N . ALA A 1 111 ? 3.134 -4.876 2.716 1.00 84.94 111 ALA A N 1
ATOM 837 C CA . ALA A 1 111 ? 1.729 -5.257 2.705 1.00 84.94 111 ALA A CA 1
ATOM 838 C C . ALA A 1 111 ? 1.243 -5.569 4.127 1.00 84.94 111 ALA A C 1
ATOM 840 O O . ALA A 1 111 ? 0.241 -5.004 4.569 1.00 84.94 111 AL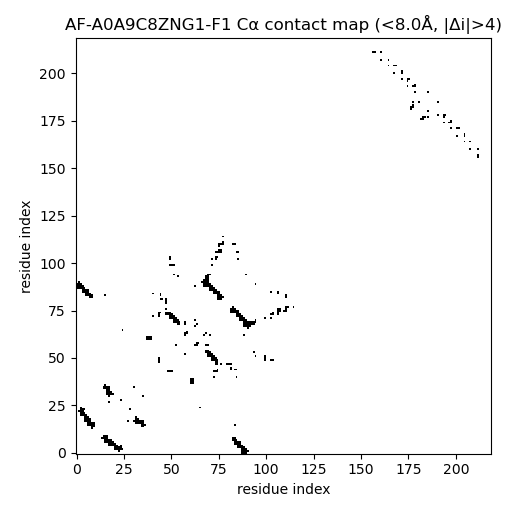A A O 1
ATOM 841 N N . ILE A 1 112 ? 1.999 -6.381 4.880 1.00 77.19 112 ILE A N 1
ATOM 842 C CA . ILE A 1 112 ? 1.703 -6.705 6.288 1.00 77.19 112 ILE A CA 1
ATOM 843 C C . ILE A 1 112 ? 1.639 -5.433 7.137 1.00 77.19 112 ILE A C 1
ATOM 845 O O . ILE A 1 112 ? 0.689 -5.240 7.895 1.00 77.19 112 ILE A O 1
ATOM 849 N N . ALA A 1 113 ? 2.620 -4.541 6.995 1.00 77.81 113 ALA A N 1
ATOM 850 C CA . ALA A 1 113 ? 2.657 -3.293 7.749 1.00 77.81 113 ALA A CA 1
ATOM 851 C C . ALA A 1 113 ? 1.453 -2.385 7.440 1.00 77.81 113 ALA A C 1
ATOM 853 O O . ALA A 1 113 ? 0.836 -1.851 8.363 1.00 77.81 113 ALA A O 1
ATOM 854 N N . VAL A 1 114 ? 1.088 -2.242 6.161 1.00 80.81 114 VAL A N 1
ATOM 855 C CA . VAL A 1 114 ? -0.058 -1.430 5.729 1.00 80.81 114 VAL A CA 1
ATOM 856 C C . VAL A 1 114 ? -1.370 -2.022 6.237 1.00 80.81 114 VAL A C 1
ATOM 858 O O . VAL A 1 114 ? -2.185 -1.285 6.791 1.00 80.81 114 VAL A O 1
ATOM 861 N N . ALA A 1 115 ? -1.579 -3.335 6.115 1.00 82.62 115 ALA A N 1
ATOM 862 C CA . ALA A 1 115 ? -2.795 -3.965 6.627 1.00 82.62 115 ALA A CA 1
ATOM 863 C C . ALA A 1 115 ? -2.912 -3.850 8.147 1.00 82.62 115 ALA A C 1
ATOM 865 O O . ALA A 1 115 ? -3.990 -3.538 8.649 1.00 82.62 115 ALA A O 1
ATOM 866 N N . ASN A 1 116 ? -1.810 -4.025 8.881 1.00 75.81 116 ASN A N 1
ATOM 867 C CA . ASN A 1 116 ? -1.804 -3.836 10.329 1.00 75.81 116 ASN A CA 1
ATOM 868 C C . ASN A 1 116 ? -2.141 -2.389 10.710 1.00 75.81 116 ASN A C 1
ATOM 870 O O . ASN A 1 116 ? -2.927 -2.167 11.629 1.00 75.81 116 ASN A O 1
ATOM 874 N N . ALA A 1 117 ? -1.597 -1.405 9.987 1.00 79.31 117 ALA A N 1
ATOM 875 C CA . ALA A 1 117 ? -1.906 0.004 10.213 1.00 79.31 117 ALA A CA 1
ATOM 876 C C . ALA A 1 117 ? -3.386 0.323 9.937 1.00 79.31 117 ALA A C 1
ATOM 878 O O . ALA A 1 117 ? -4.017 1.015 10.736 1.00 79.31 117 ALA A O 1
ATOM 879 N N . ARG A 1 118 ? -3.960 -0.219 8.853 1.00 83.38 118 ARG A N 1
ATOM 880 C CA . ARG A 1 118 ? -5.392 -0.076 8.537 1.00 83.38 118 ARG A CA 1
ATOM 881 C C . ARG A 1 118 ? -6.270 -0.717 9.605 1.00 83.38 118 ARG A C 1
ATOM 883 O O . ARG A 1 118 ? -7.169 -0.062 10.122 1.00 83.38 118 ARG A O 1
ATOM 890 N N . LEU A 1 119 ? -5.964 -1.956 9.992 1.00 76.62 119 LEU A N 1
ATOM 891 C CA . LEU A 1 119 ? -6.691 -2.673 11.038 1.00 76.62 119 LEU A CA 1
ATOM 892 C C . LEU A 1 119 ? -6.679 -1.890 12.355 1.00 76.62 119 LEU A C 1
ATOM 894 O O . LEU A 1 119 ? -7.723 -1.720 12.985 1.00 76.62 119 LEU A O 1
ATOM 898 N N . PHE A 1 120 ? -5.515 -1.367 12.740 1.00 71.38 120 PHE A N 1
ATOM 899 C CA . PHE A 1 120 ? -5.371 -0.542 13.933 1.00 71.38 120 PHE A CA 1
ATOM 900 C C . PHE A 1 120 ? -6.191 0.754 13.843 1.00 71.38 120 PHE A C 1
ATOM 902 O O . PHE A 1 120 ? -6.908 1.087 14.787 1.00 71.38 120 PHE A O 1
ATOM 909 N N . ALA A 1 121 ? -6.154 1.457 12.707 1.00 74.25 121 ALA A N 1
ATOM 910 C CA . ALA A 1 121 ? -6.950 2.666 12.497 1.00 74.25 121 ALA A CA 1
ATOM 911 C C . ALA A 1 121 ? -8.460 2.383 12.606 1.00 74.25 121 ALA A C 1
ATOM 913 O O . ALA A 1 121 ? -9.177 3.113 13.293 1.00 74.25 121 ALA A O 1
ATOM 914 N N . THR A 1 122 ? -8.940 1.281 12.017 1.00 75.38 122 THR A N 1
ATOM 915 C CA . THR A 1 122 ? -10.341 0.851 12.141 1.00 75.38 122 THR A CA 1
ATOM 916 C C . THR A 1 122 ? -10.710 0.519 13.587 1.00 75.38 122 THR A C 1
ATOM 918 O O . THR A 1 122 ? -11.781 0.909 14.057 1.00 75.38 122 THR A O 1
ATOM 921 N N . MET A 1 123 ? -9.838 -0.181 14.321 1.00 70.50 123 MET A N 1
ATOM 922 C CA . MET A 1 123 ? -10.049 -0.462 15.747 1.00 70.50 123 MET A CA 1
ATOM 923 C C . MET A 1 123 ? -10.150 0.833 16.560 1.00 70.50 123 MET A C 1
ATOM 925 O O . MET A 1 123 ? -11.063 0.976 17.375 1.00 70.50 123 MET A O 1
ATOM 929 N N . GLN A 1 124 ? -9.271 1.803 16.300 1.00 75.25 124 GLN A N 1
ATOM 930 C CA . GLN A 1 124 ? -9.269 3.090 16.989 1.00 75.25 124 GLN A CA 1
ATOM 931 C C . GLN A 1 124 ? -10.548 3.895 16.717 1.00 75.25 124 GLN A C 1
ATOM 933 O O . GLN A 1 124 ? -11.149 4.420 17.655 1.00 75.25 124 GLN A O 1
ATOM 938 N N . GLN A 1 125 ? -11.006 3.947 15.463 1.00 75.94 125 GLN A N 1
ATOM 939 C CA . GLN A 1 125 ? -12.266 4.606 15.099 1.00 75.94 125 GLN A CA 1
ATOM 940 C C . GLN A 1 125 ? -13.468 3.969 15.805 1.00 75.94 125 GLN A C 1
ATOM 942 O O . GLN A 1 125 ? -14.300 4.677 16.376 1.00 75.94 125 GLN A O 1
ATOM 947 N N . ARG A 1 126 ? -13.542 2.631 15.833 1.00 69.75 126 ARG A N 1
ATOM 948 C CA . ARG A 1 126 ? -14.616 1.912 16.539 1.00 69.75 126 ARG A CA 1
ATOM 949 C C . ARG A 1 126 ? -14.592 2.185 18.041 1.00 69.75 126 ARG A C 1
ATOM 951 O O . ARG A 1 126 ? -15.649 2.414 18.624 1.00 69.75 126 ARG A O 1
ATOM 958 N N . SER A 1 127 ? -13.408 2.220 18.655 1.00 74.06 127 SER A N 1
ATOM 959 C CA . SER A 1 127 ? -13.251 2.574 20.072 1.00 74.06 127 SER A CA 1
ATOM 960 C C . SER A 1 127 ? -13.791 3.976 20.362 1.00 74.06 127 SER A C 1
ATOM 962 O O . SER A 1 127 ? -14.597 4.155 21.270 1.00 74.06 127 SER A O 1
ATOM 964 N N . GLN A 1 128 ? -13.423 4.967 19.544 1.00 77.00 128 GLN A N 1
ATOM 965 C CA . GLN A 1 128 ? -13.906 6.345 19.692 1.00 77.00 128 GLN A CA 1
ATOM 966 C C . GLN A 1 128 ? -15.426 6.452 19.522 1.00 77.00 128 GLN A C 1
ATOM 968 O O . GLN A 1 128 ? -16.086 7.195 20.250 1.00 77.00 128 GLN A O 1
ATOM 973 N N . GLN A 1 129 ? -16.003 5.697 18.585 1.00 72.81 129 GLN A N 1
ATOM 974 C CA . GLN A 1 129 ? -17.448 5.666 18.378 1.00 72.81 129 GLN A CA 1
ATOM 975 C C . GLN A 1 129 ? -18.186 5.081 19.589 1.00 72.81 129 GLN A C 1
ATOM 977 O O . GLN A 1 129 ? -19.179 5.657 20.037 1.00 72.81 129 GLN A O 1
ATOM 982 N N . LEU A 1 130 ? -17.678 3.987 20.163 1.00 74.06 130 LEU A N 1
ATOM 983 C CA . LEU A 1 130 ? -18.229 3.398 21.386 1.00 74.06 130 LEU A CA 1
ATOM 984 C C . LEU A 1 130 ? -18.123 4.356 22.580 1.00 74.06 130 LEU A C 1
ATOM 986 O O . LEU A 1 130 ? -19.073 4.474 23.351 1.00 74.06 130 LEU A O 1
ATOM 990 N N . GLU A 1 131 ? -17.018 5.092 22.715 1.00 75.19 131 GLU A N 1
ATOM 991 C CA . GLU A 1 131 ? -16.858 6.116 23.756 1.00 75.19 131 GLU A CA 1
ATOM 992 C C . GLU A 1 131 ? -17.860 7.271 23.617 1.00 75.19 131 GLU A C 1
ATOM 994 O O . GLU A 1 131 ? -18.348 7.795 24.621 1.00 75.19 131 GLU A O 1
ATOM 999 N N . MET A 1 132 ? -18.167 7.699 22.389 1.00 77.88 132 MET A N 1
ATOM 1000 C CA . MET A 1 132 ? -19.194 8.718 22.148 1.00 77.88 132 MET A CA 1
ATOM 1001 C C . MET A 1 132 ? -20.584 8.213 22.540 1.00 77.88 132 MET A C 1
ATOM 1003 O O . MET A 1 132 ? -21.285 8.903 23.275 1.00 77.88 132 MET A O 1
ATOM 1007 N N . ILE A 1 133 ? -20.945 6.996 22.123 1.00 76.50 133 ILE A N 1
ATOM 1008 C CA . ILE A 1 133 ? -22.237 6.380 22.464 1.00 76.50 133 ILE A CA 1
ATOM 1009 C C . ILE A 1 133 ? -22.370 6.203 23.981 1.00 76.50 133 ILE A C 1
ATOM 1011 O O . ILE A 1 133 ? -23.400 6.542 24.556 1.00 76.50 133 ILE A O 1
ATOM 1015 N N . ASN A 1 134 ? -21.322 5.722 24.654 1.00 71.75 134 ASN A N 1
ATOM 1016 C CA . ASN A 1 134 ? -21.339 5.533 26.105 1.00 71.75 134 ASN A CA 1
ATOM 1017 C C . ASN A 1 134 ? -21.493 6.872 26.848 1.00 71.75 134 ASN A C 1
ATOM 1019 O O . ASN A 1 134 ? -22.298 6.974 27.769 1.00 71.75 134 ASN A O 1
ATOM 1023 N N . ARG A 1 135 ? -20.801 7.935 26.408 1.00 77.88 135 ARG A N 1
ATOM 1024 C CA . ARG A 1 135 ? -21.009 9.284 26.964 1.00 77.88 135 ARG A CA 1
ATOM 1025 C C . ARG A 1 135 ? -22.442 9.770 26.785 1.00 77.88 135 ARG A C 1
ATOM 1027 O O . ARG A 1 135 ? -23.019 10.262 27.747 1.00 77.88 135 ARG A O 1
ATOM 1034 N N . GLN A 1 136 ? -23.022 9.587 25.601 1.00 74.94 136 GLN A N 1
ATOM 1035 C CA . GLN A 1 136 ? -24.404 9.983 25.346 1.00 74.94 136 GLN A CA 1
ATOM 1036 C C . GLN A 1 136 ? -25.384 9.234 26.263 1.00 74.94 136 GLN A C 1
ATOM 1038 O O . GLN A 1 136 ? -26.227 9.862 26.896 1.00 74.94 136 GLN A O 1
ATOM 1043 N N . LEU A 1 137 ? -25.223 7.916 26.425 1.00 69.62 137 LEU A N 1
ATOM 1044 C CA . LEU A 1 137 ? -26.041 7.119 27.348 1.00 69.62 137 LEU A CA 1
ATOM 1045 C C . LEU A 1 137 ? -25.879 7.558 28.812 1.00 69.62 137 LEU A C 1
ATOM 1047 O O . LEU A 1 137 ? -26.842 7.531 29.572 1.00 69.62 137 LEU A O 1
ATOM 1051 N N . GLN A 1 138 ? -24.683 7.982 29.226 1.00 70.44 138 GLN A N 1
ATOM 1052 C CA . GLN A 1 138 ? -24.453 8.522 30.571 1.00 70.44 138 GLN A CA 1
ATOM 1053 C C . GLN A 1 138 ? -25.090 9.902 30.770 1.00 70.44 138 GLN A C 1
ATOM 1055 O O . GLN A 1 138 ? -25.556 10.210 31.867 1.00 70.44 138 GLN A O 1
ATOM 1060 N N . GLU A 1 139 ? -25.110 10.742 29.737 1.00 70.69 139 GLU A N 1
ATOM 1061 C CA . GLU A 1 139 ? -25.786 12.041 29.762 1.00 70.69 139 GLU A CA 1
ATOM 1062 C C . GLU A 1 139 ? -27.311 11.875 29.796 1.00 70.69 139 GLU A C 1
ATOM 1064 O O . GLU A 1 139 ? -27.976 12.512 30.615 1.00 70.69 139 GLU A O 1
ATOM 1069 N N . GLU A 1 140 ? -27.858 10.955 29.000 1.00 60.97 140 GLU A N 1
ATOM 1070 C CA . GLU A 1 140 ? -29.277 10.582 29.026 1.00 60.97 140 GLU A CA 1
ATOM 1071 C C . GLU A 1 140 ? -29.661 9.932 30.370 1.00 60.97 140 GLU A C 1
ATOM 1073 O O . GLU A 1 140 ? -30.663 10.303 30.986 1.00 60.97 140 GLU A O 1
ATOM 1078 N N . GLY A 1 141 ? -28.816 9.040 30.897 1.00 57.28 141 GLY A N 1
ATOM 1079 C CA . GLY A 1 141 ? -28.990 8.393 32.200 1.00 57.28 141 GLY A CA 1
ATOM 1080 C C . GLY A 1 141 ? -28.861 9.338 33.401 1.00 57.28 141 GLY A C 1
ATOM 1081 O O . GLY A 1 141 ? -29.446 9.072 34.445 1.00 57.28 141 GLY A O 1
ATOM 1082 N N . ARG A 1 142 ? -28.166 10.478 33.270 1.00 51.19 142 ARG A N 1
ATOM 1083 C CA . ARG A 1 142 ? -28.129 11.538 34.299 1.00 51.19 142 ARG A CA 1
ATOM 1084 C C . ARG A 1 142 ? -29.412 12.372 34.363 1.00 51.19 142 ARG A C 1
ATOM 1086 O O . ARG A 1 142 ? -29.639 13.030 35.377 1.00 51.19 142 ARG A O 1
ATOM 1093 N N . GLY A 1 143 ? -30.239 12.351 33.315 1.00 47.88 143 GLY A N 1
ATOM 1094 C CA . GLY A 1 143 ? -31.567 12.974 33.301 1.00 47.88 143 GLY A CA 1
ATOM 1095 C C . GLY A 1 143 ? -32.665 12.102 33.917 1.00 47.88 143 GLY A C 1
ATOM 1096 O O . GLY A 1 143 ? -33.709 12.619 34.316 1.00 47.88 143 GLY A O 1
ATOM 1097 N N . ALA A 1 144 ? -32.427 10.794 34.038 1.00 49.44 144 ALA A N 1
ATOM 1098 C CA . ALA A 1 144 ? -33.311 9.878 34.738 1.00 49.44 144 ALA A CA 1
ATOM 1099 C C . ALA A 1 144 ? -32.914 9.836 36.218 1.00 49.44 144 ALA A C 1
ATOM 1101 O O . ALA A 1 144 ? -31.921 9.221 36.602 1.00 49.44 144 ALA A O 1
ATOM 1102 N N . ALA A 1 145 ? -33.701 10.497 37.069 1.00 44.56 145 ALA A N 1
ATOM 1103 C CA . ALA A 1 145 ? -33.685 10.193 38.494 1.00 44.56 145 ALA A CA 1
ATOM 1104 C C . ALA A 1 145 ? -33.787 8.663 38.677 1.00 44.56 145 ALA A C 1
ATOM 1106 O O . ALA A 1 145 ? -34.521 8.027 37.911 1.00 44.56 145 ALA A O 1
ATOM 1107 N N . PRO A 1 146 ? -33.069 8.059 39.647 1.00 45.25 146 PRO A N 1
ATOM 1108 C CA . PRO A 1 146 ? -33.207 6.632 39.915 1.00 45.25 146 PRO A CA 1
ATOM 1109 C C . PRO A 1 146 ? -34.700 6.320 40.079 1.00 45.25 146 PRO A C 1
ATOM 1111 O O . PRO A 1 146 ? -35.382 7.115 40.735 1.00 45.25 146 PRO A O 1
ATOM 1114 N N . PRO A 1 147 ? -35.230 5.239 39.473 1.00 45.56 147 PRO A N 1
ATOM 1115 C CA . PRO A 1 147 ? -36.632 4.890 39.621 1.00 45.56 147 PRO A CA 1
ATOM 1116 C C . PRO A 1 147 ? -36.922 4.698 41.109 1.00 45.56 147 PRO A C 1
ATOM 1118 O O . PRO A 1 147 ? -36.556 3.701 41.730 1.00 45.56 147 PRO A O 1
ATOM 1121 N N . THR A 1 148 ? -37.536 5.715 41.706 1.00 48.28 148 THR A N 1
ATOM 1122 C CA . THR A 1 148 ? -38.152 5.624 43.015 1.00 48.28 148 THR A CA 1
ATOM 1123 C C . THR A 1 148 ? -39.417 4.809 42.826 1.00 48.28 148 THR A C 1
ATOM 1125 O O . THR A 1 148 ? -40.389 5.317 42.271 1.00 48.28 148 THR A O 1
ATOM 1128 N N . GLY A 1 149 ? -39.389 3.564 43.284 1.00 43.53 149 GLY A N 1
ATOM 1129 C CA . GLY A 1 149 ? -40.586 2.747 43.428 1.00 43.53 149 GLY A CA 1
ATOM 1130 C C . GLY A 1 149 ? -40.642 1.560 42.475 1.00 43.53 149 GLY A C 1
ATOM 1131 O O . GLY A 1 149 ? -40.943 1.713 41.301 1.00 43.53 149 GLY A O 1
ATOM 1132 N N . GLU A 1 150 ? -40.363 0.400 43.067 1.00 47.47 150 GLU A N 1
ATOM 1133 C CA . GLU A 1 150 ? -41.234 -0.781 43.065 1.00 47.47 150 GLU A CA 1
ATOM 1134 C C . GLU A 1 150 ? -41.500 -1.520 41.731 1.00 47.47 150 GLU A C 1
ATOM 1136 O O . GLU A 1 150 ? -42.152 -1.035 40.816 1.00 47.47 150 GLU A O 1
ATOM 1141 N N . GLU A 1 151 ? -41.042 -2.782 41.748 1.00 49.88 151 GLU A N 1
ATOM 1142 C CA . GLU A 1 151 ? -41.523 -3.954 40.997 1.00 49.88 151 GLU A CA 1
ATOM 1143 C C . GLU A 1 151 ? -41.087 -4.116 39.520 1.00 49.88 151 GLU A C 1
ATOM 1145 O O . GLU A 1 151 ? -41.644 -3.538 38.594 1.00 49.88 151 GLU A O 1
ATOM 1150 N N . GLY A 1 152 ? -40.116 -5.023 39.293 1.00 46.12 152 GLY A N 1
ATOM 1151 C CA . GLY A 1 152 ? -40.009 -5.799 38.041 1.00 46.12 152 GLY A CA 1
ATOM 1152 C C . GLY A 1 152 ? -38.672 -5.797 37.283 1.00 46.12 152 GLY A C 1
ATOM 1153 O O . GLY A 1 152 ? -38.472 -6.665 36.441 1.00 46.12 152 GLY A O 1
ATOM 1154 N N . GLY A 1 153 ? -37.744 -4.872 37.556 1.00 47.16 153 GLY A N 1
ATOM 1155 C CA . GLY A 1 153 ? -36.529 -4.706 36.730 1.00 47.16 153 GLY A CA 1
ATOM 1156 C C . GLY A 1 153 ? -35.274 -5.473 37.177 1.00 47.16 153 GLY A C 1
ATOM 1157 O O . GLY A 1 153 ? -34.402 -5.743 36.355 1.00 47.16 153 GLY A O 1
ATOM 1158 N N . GLY A 1 154 ? -35.157 -5.825 38.463 1.00 53.59 154 GLY A N 1
ATOM 1159 C CA . GLY A 1 154 ? -33.901 -6.311 39.060 1.00 53.59 154 GLY A CA 1
ATOM 1160 C C . GLY A 1 154 ? -33.358 -7.608 38.453 1.00 53.59 154 GLY A C 1
ATOM 1161 O O . GLY A 1 154 ? -32.161 -7.702 38.188 1.00 53.59 154 GLY A O 1
ATOM 1162 N N . ASP A 1 155 ? -34.236 -8.568 38.160 1.00 56.03 155 ASP A N 1
ATOM 1163 C CA . ASP A 1 155 ? -33.836 -9.864 37.597 1.00 56.03 155 ASP A CA 1
ATOM 1164 C C . ASP A 1 155 ? -33.310 -9.729 36.164 1.00 56.03 155 ASP A C 1
ATOM 1166 O O . ASP A 1 155 ? -32.333 -10.375 35.796 1.00 56.03 155 ASP A O 1
ATOM 1170 N N . GLN A 1 156 ? -33.896 -8.826 35.373 1.00 56.94 156 GLN A N 1
ATOM 1171 C CA . GLN A 1 156 ? -33.504 -8.611 33.980 1.00 56.94 156 GLN A CA 1
ATOM 1172 C C . GLN A 1 156 ? -32.134 -7.922 33.877 1.00 56.94 156 GLN A C 1
ATOM 1174 O O . GLN A 1 156 ? -31.321 -8.285 33.029 1.00 56.94 156 GLN A O 1
ATOM 1179 N N . TYR A 1 157 ? -31.831 -6.983 34.781 1.00 54.25 157 TYR A N 1
ATOM 1180 C CA . TYR A 1 157 ? -30.490 -6.400 34.893 1.00 54.25 157 TYR A CA 1
ATOM 1181 C C . TYR A 1 157 ? -29.464 -7.414 35.407 1.00 54.25 157 TYR A C 1
ATOM 1183 O O . TYR A 1 157 ? -28.354 -7.474 34.884 1.00 54.25 157 TYR A O 1
ATOM 1191 N N . ARG A 1 158 ? -29.832 -8.238 36.393 1.00 64.81 158 ARG A N 1
ATOM 1192 C CA . ARG A 1 158 ? -28.952 -9.264 36.961 1.00 64.81 158 ARG A CA 1
ATOM 1193 C C . ARG A 1 158 ? -28.579 -10.339 35.936 1.00 64.81 158 ARG A C 1
ATOM 1195 O O . ARG A 1 158 ? -27.405 -10.680 35.829 1.00 64.81 158 ARG A O 1
ATOM 1202 N N . GLU A 1 159 ? -29.538 -10.799 35.134 1.00 63.06 159 GLU A N 1
ATOM 1203 C CA . GLU A 1 159 ? -29.296 -11.754 34.046 1.00 63.06 159 GLU A CA 1
ATOM 1204 C C . GLU A 1 159 ? -28.359 -11.171 32.973 1.00 63.06 159 GLU A C 1
ATOM 1206 O O . GLU A 1 159 ? -27.403 -11.826 32.555 1.00 63.06 159 GLU A O 1
ATOM 1211 N N . LEU A 1 160 ? -28.564 -9.909 32.581 1.00 62.25 160 LEU A N 1
ATOM 1212 C CA . LEU A 1 160 ? -27.671 -9.191 31.663 1.00 62.25 160 LEU A CA 1
ATOM 1213 C C . LEU A 1 160 ? -26.239 -9.084 32.210 1.00 62.25 160 LEU A C 1
ATOM 1215 O O . LEU A 1 160 ? -25.279 -9.293 31.469 1.00 62.25 160 LEU A O 1
ATOM 1219 N N . VAL A 1 161 ? -26.076 -8.798 33.503 1.00 65.44 161 VAL A N 1
ATOM 1220 C CA . VAL A 1 161 ? -24.758 -8.738 34.153 1.00 65.44 161 VAL A CA 1
ATOM 1221 C C . VAL A 1 161 ? -24.081 -10.111 34.182 1.00 65.44 161 VAL A C 1
ATOM 1223 O O . VAL A 1 161 ? -22.904 -10.223 33.830 1.00 65.44 161 VAL A O 1
ATOM 1226 N N . GLU A 1 162 ? -24.813 -11.164 34.549 1.00 74.06 162 GLU A N 1
ATOM 1227 C CA . GLU A 1 162 ? -24.297 -12.536 34.589 1.00 74.06 162 GLU A CA 1
ATOM 1228 C C . GLU A 1 162 ? -23.891 -13.046 33.192 1.00 74.06 162 GLU A C 1
ATOM 1230 O O . GLU A 1 162 ? -22.897 -13.764 33.075 1.00 74.06 162 GLU A O 1
ATOM 1235 N N . GLN A 1 163 ? -24.581 -12.622 32.126 1.00 71.00 163 GLN A N 1
ATOM 1236 C CA . GLN A 1 163 ? -24.228 -12.958 30.740 1.00 71.00 163 GLN A CA 1
ATOM 1237 C C . GLN A 1 163 ? -23.040 -12.148 30.193 1.00 71.00 163 GLN A C 1
ATOM 1239 O O .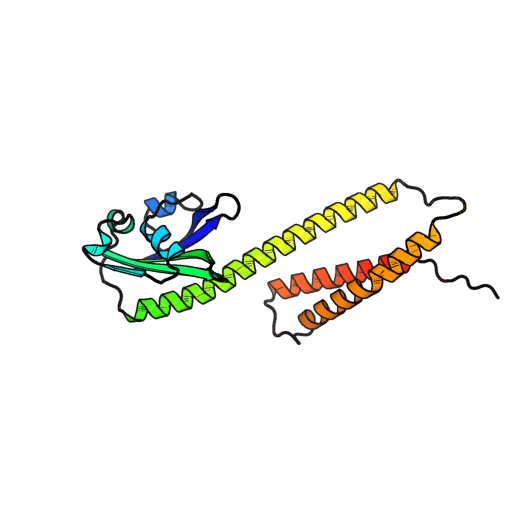 GLN A 1 163 ? -22.246 -12.675 29.411 1.00 71.00 163 GLN A O 1
ATOM 1244 N N . LEU A 1 164 ? -22.892 -10.878 30.586 1.00 69.06 164 LEU A N 1
ATOM 1245 C CA . LEU A 1 164 ? -21.827 -9.997 30.086 1.00 69.06 164 LEU A CA 1
ATOM 1246 C C . LEU A 1 164 ? -20.501 -10.147 30.843 1.00 69.06 164 LEU A C 1
ATOM 1248 O O . LEU A 1 164 ? -19.438 -9.880 30.282 1.00 69.06 164 LEU A O 1
ATOM 1252 N N . ARG A 1 165 ? -20.523 -10.600 32.101 1.00 73.75 165 ARG A N 1
ATOM 1253 C CA . ARG A 1 165 ? -19.307 -10.762 32.913 1.00 73.75 165 ARG A CA 1
ATOM 1254 C C . ARG A 1 165 ? -18.292 -11.751 32.305 1.00 73.75 165 ARG A C 1
ATOM 1256 O O . ARG A 1 165 ? -17.115 -11.379 32.235 1.00 73.75 165 ARG A O 1
ATOM 1263 N N . PRO A 1 166 ? -18.669 -12.969 31.860 1.00 70.62 166 PRO A N 1
ATOM 1264 C CA . PRO A 1 166 ? -17.716 -13.913 31.278 1.00 70.62 166 PRO A CA 1
ATOM 1265 C C . PRO A 1 166 ? -16.949 -13.369 30.057 1.00 70.62 166 PRO A C 1
ATOM 1267 O O . PRO A 1 166 ? -15.717 -13.372 30.115 1.00 70.62 166 PRO A O 1
ATOM 1270 N N . PRO A 1 167 ? -17.599 -12.828 29.000 1.00 57.66 167 PRO A N 1
ATOM 1271 C CA . PRO A 1 167 ? -16.870 -12.336 27.829 1.00 57.66 167 PRO A CA 1
ATOM 1272 C C . PRO A 1 167 ? -15.988 -11.117 28.139 1.00 57.66 167 PRO A C 1
ATOM 1274 O O . PRO A 1 167 ? -14.914 -10.972 27.559 1.00 57.66 167 PRO A O 1
ATOM 1277 N N . LEU A 1 168 ? -16.381 -10.254 29.083 1.00 70.38 168 LEU A N 1
ATOM 1278 C CA . LEU A 1 168 ? -15.548 -9.117 29.494 1.00 70.38 168 LEU A CA 1
ATOM 1279 C C . LEU A 1 168 ? -14.322 -9.557 30.302 1.00 70.38 168 LEU A C 1
ATOM 1281 O O . LEU A 1 168 ? -13.236 -9.011 30.125 1.00 70.38 168 LEU A O 1
ATOM 1285 N N . THR A 1 169 ? -14.463 -10.575 31.149 1.00 70.81 169 THR A N 1
ATOM 1286 C CA . THR A 1 169 ? -13.335 -11.127 31.915 1.00 70.81 169 THR A CA 1
ATOM 1287 C C . THR A 1 169 ? -12.320 -11.800 30.989 1.00 70.81 169 THR A C 1
ATOM 1289 O O . THR A 1 169 ? -11.112 -11.642 31.166 1.00 70.81 169 THR A O 1
ATOM 1292 N N . GLU A 1 170 ? -12.797 -12.504 29.962 1.00 71.00 170 GLU A N 1
ATOM 1293 C CA . GLU A 1 170 ? -11.947 -13.109 28.934 1.00 71.00 170 GLU A CA 1
ATOM 1294 C C . GLU A 1 170 ? -11.185 -12.046 28.128 1.00 71.00 170 GLU A C 1
ATOM 1296 O O . GLU A 1 170 ? -9.966 -12.141 27.965 1.00 71.00 170 GLU A O 1
ATOM 1301 N N . LEU A 1 171 ? -11.870 -10.983 27.692 1.00 68.06 171 LEU A N 1
ATOM 1302 C CA . LEU A 1 171 ? -11.233 -9.853 27.010 1.00 68.06 171 LEU A CA 1
ATOM 1303 C C . LEU A 1 171 ? -10.168 -9.174 27.886 1.00 68.06 171 LEU A C 1
ATOM 1305 O O . LEU A 1 171 ? -9.110 -8.799 27.374 1.00 68.06 171 LEU A O 1
ATOM 1309 N N . LEU A 1 172 ? -10.401 -9.063 29.200 1.00 75.62 172 LEU A N 1
ATOM 1310 C CA . LEU A 1 172 ? -9.410 -8.535 30.143 1.00 75.62 172 LEU A CA 1
ATOM 1311 C C . LEU A 1 172 ? -8.178 -9.440 30.229 1.00 75.62 172 LEU A C 1
ATOM 1313 O O . LEU A 1 172 ? -7.046 -8.952 30.225 1.00 75.62 172 LEU A O 1
ATOM 1317 N N . GLY A 1 173 ? -8.396 -10.756 30.278 1.00 74.69 173 GLY A N 1
ATOM 1318 C CA . GLY A 1 173 ? -7.332 -11.757 30.251 1.00 74.69 173 GLY A CA 1
ATOM 1319 C C . GLY A 1 173 ? -6.472 -11.626 28.996 1.00 74.69 173 GLY A C 1
ATOM 1320 O O . GLY A 1 173 ? -5.252 -11.495 29.093 1.00 74.69 173 GLY A O 1
ATOM 1321 N N . ASN A 1 174 ? -7.110 -11.543 27.828 1.00 76.94 174 ASN A N 1
ATOM 1322 C CA . ASN A 1 174 ? -6.423 -11.388 26.546 1.00 76.94 174 ASN A CA 1
ATOM 1323 C C . ASN A 1 174 ? -5.587 -10.104 26.489 1.00 76.94 174 ASN A C 1
ATOM 1325 O O . ASN A 1 174 ? -4.436 -10.131 26.055 1.00 76.94 174 ASN A O 1
ATOM 1329 N N . MET A 1 175 ? -6.116 -8.979 26.975 1.00 77.44 175 MET A N 1
ATOM 1330 C CA . MET A 1 175 ? -5.347 -7.732 27.028 1.00 77.44 175 MET A CA 1
ATOM 1331 C C . MET A 1 175 ? -4.181 -7.783 28.012 1.00 77.44 175 MET A C 1
ATOM 1333 O O . MET A 1 175 ? -3.137 -7.185 27.745 1.00 77.44 175 MET A O 1
ATOM 1337 N N . ASN A 1 176 ? -4.311 -8.522 29.115 1.00 80.50 176 ASN A N 1
ATOM 1338 C CA . ASN A 1 176 ? -3.188 -8.745 30.017 1.00 80.50 176 ASN A CA 1
ATOM 1339 C C . ASN A 1 176 ? -2.065 -9.544 29.352 1.00 80.50 176 ASN A C 1
ATOM 1341 O O . ASN A 1 176 ? -0.916 -9.152 29.521 1.00 80.50 176 ASN A O 1
ATOM 1345 N N . LEU A 1 177 ? -2.366 -10.555 28.528 1.00 78.38 177 LEU A N 1
ATOM 1346 C CA . LEU A 1 177 ? -1.346 -11.304 27.771 1.00 78.38 177 LEU A CA 1
ATOM 1347 C C . LEU A 1 177 ? -0.534 -10.403 26.822 1.00 78.38 177 LEU A C 1
ATOM 1349 O O . LEU A 1 177 ? 0.680 -10.562 26.675 1.00 78.38 177 LEU A O 1
ATOM 1353 N N . PHE A 1 178 ? -1.190 -9.421 26.197 1.00 76.69 178 PHE A N 1
ATOM 1354 C CA . PHE A 1 178 ? -0.518 -8.408 25.376 1.00 76.69 178 PHE A CA 1
ATOM 1355 C C . PHE A 1 178 ? 0.331 -7.446 26.214 1.00 76.69 178 PHE A C 1
ATOM 1357 O O . PHE A 1 178 ? 1.423 -7.058 25.799 1.00 76.69 178 PHE A O 1
ATOM 1364 N N . ARG A 1 179 ? -0.145 -7.075 27.405 1.00 79.75 179 ARG A N 1
ATOM 1365 C CA . ARG A 1 179 ? 0.539 -6.132 28.298 1.00 79.75 179 ARG A CA 1
ATOM 1366 C C . ARG A 1 179 ? 1.746 -6.746 29.011 1.00 79.75 179 ARG A C 1
ATOM 1368 O O . ARG A 1 179 ? 2.745 -6.056 29.204 1.00 79.75 179 ARG A O 1
ATOM 1375 N N . THR A 1 180 ? 1.672 -8.022 29.394 1.00 78.12 180 THR A N 1
ATOM 1376 C CA . THR A 1 180 ? 2.759 -8.750 30.075 1.00 78.12 180 THR A CA 1
ATOM 1377 C C . THR A 1 180 ? 3.880 -9.170 29.125 1.00 78.12 180 THR A C 1
ATOM 1379 O O . THR A 1 180 ? 4.947 -9.572 29.584 1.00 78.12 180 THR A O 1
ATOM 1382 N N . GLY A 1 181 ? 3.673 -9.036 27.809 1.00 70.56 181 GLY A N 1
ATOM 1383 C CA . GLY A 1 181 ? 4.651 -9.404 26.785 1.00 70.56 181 GLY A CA 1
ATOM 1384 C C . GLY A 1 181 ? 4.703 -10.906 26.492 1.00 70.56 181 GLY A C 1
ATOM 1385 O O . GLY A 1 181 ? 5.596 -11.346 25.771 1.00 70.56 181 GLY A O 1
ATOM 1386 N N . GLU A 1 182 ? 3.747 -11.690 27.003 1.00 73.44 182 GLU A N 1
ATOM 1387 C CA . GLU A 1 182 ? 3.633 -13.132 26.730 1.00 73.44 182 GLU A CA 1
ATOM 1388 C C . GLU A 1 182 ? 3.333 -13.428 25.250 1.00 73.44 182 GLU A C 1
ATOM 1390 O O . GLU A 1 182 ? 3.720 -14.475 24.738 1.00 73.44 182 GLU A O 1
ATOM 1395 N N . MET A 1 183 ? 2.735 -12.468 24.535 1.00 74.00 183 MET A N 1
ATOM 1396 C CA . MET A 1 183 ? 2.524 -12.502 23.077 1.00 74.00 183 MET A CA 1
ATOM 1397 C C . MET A 1 183 ? 3.677 -11.869 22.265 1.00 74.00 183 MET A C 1
ATOM 1399 O O . MET A 1 183 ? 3.558 -11.691 21.053 1.00 74.00 183 MET A O 1
ATOM 1403 N N . GLY A 1 184 ? 4.798 -11.530 22.913 1.00 73.50 184 GLY A N 1
ATOM 1404 C CA . GLY A 1 184 ? 5.934 -10.822 22.316 1.00 73.50 184 GLY A CA 1
ATOM 1405 C C . GLY A 1 184 ? 5.909 -9.300 22.546 1.00 73.50 184 GLY A C 1
ATOM 1406 O O . GLY A 1 184 ? 4.900 -8.746 22.988 1.00 73.50 184 GLY A O 1
ATOM 1407 N N . PRO A 1 185 ? 7.031 -8.595 22.291 1.00 73.88 185 PRO A N 1
ATOM 1408 C CA . PRO A 1 185 ? 7.151 -7.169 22.580 1.00 73.88 185 PRO A CA 1
ATOM 1409 C C . PRO A 1 185 ? 6.316 -6.323 21.612 1.00 73.88 185 PRO A C 1
ATOM 1411 O O . PRO A 1 185 ? 6.506 -6.363 20.395 1.00 73.88 185 PRO A O 1
ATOM 1414 N N . LEU A 1 186 ? 5.420 -5.508 22.168 1.00 75.56 186 LEU A N 1
ATOM 1415 C CA . LEU A 1 186 ? 4.647 -4.529 21.410 1.00 75.56 186 LEU A CA 1
ATOM 1416 C C . LEU A 1 186 ? 5.470 -3.256 21.146 1.00 75.56 186 LEU A C 1
ATOM 1418 O O . LEU A 1 186 ? 6.213 -2.807 22.022 1.00 75.56 186 LEU A O 1
ATOM 1422 N N . PRO A 1 187 ? 5.307 -2.612 19.976 1.00 78.50 187 PRO A N 1
ATOM 1423 C CA . PRO A 1 187 ? 5.794 -1.254 19.760 1.00 78.50 187 PRO A CA 1
ATOM 1424 C C . PRO A 1 187 ? 5.250 -0.284 20.827 1.00 78.50 187 PRO A C 1
ATOM 1426 O O . PRO A 1 187 ? 4.081 -0.412 21.205 1.00 78.50 187 PRO A O 1
ATOM 1429 N N . PRO A 1 188 ? 6.020 0.734 21.264 1.00 72.75 188 PRO A N 1
ATOM 1430 C CA . PRO A 1 188 ? 5.596 1.652 22.330 1.00 72.75 188 PRO A CA 1
ATOM 1431 C C . PRO A 1 188 ? 4.246 2.341 22.074 1.00 72.75 188 PRO A C 1
ATOM 1433 O O . PRO A 1 188 ? 3.465 2.557 22.999 1.00 72.75 188 PRO A O 1
ATOM 1436 N N . SER A 1 189 ? 3.936 2.646 20.809 1.00 55.78 189 SER A N 1
ATOM 1437 C CA . SER A 1 189 ? 2.649 3.218 20.394 1.00 55.78 189 SER A CA 1
ATOM 1438 C C . SER A 1 189 ? 1.468 2.266 20.618 1.00 55.78 189 SER A C 1
ATOM 1440 O O . SER A 1 189 ? 0.388 2.712 21.000 1.00 55.78 189 SER A O 1
ATOM 1442 N N . HIS A 1 190 ? 1.664 0.961 20.421 1.00 64.44 190 HIS A N 1
ATOM 1443 C CA . HIS A 1 190 ? 0.639 -0.058 20.654 1.00 64.44 190 HIS A CA 1
ATOM 1444 C C . HIS A 1 190 ? 0.496 -0.390 22.140 1.00 64.44 190 HIS A C 1
ATOM 1446 O O . HIS A 1 190 ? -0.615 -0.625 22.605 1.00 64.44 190 HIS A O 1
ATOM 1452 N N . GLN A 1 191 ? 1.593 -0.344 22.898 1.00 75.94 191 GLN A N 1
ATOM 1453 C CA . GLN A 1 191 ? 1.569 -0.563 24.342 1.00 75.94 191 GLN A CA 1
ATOM 1454 C C . GLN A 1 191 ? 0.699 0.485 25.053 1.00 75.94 191 GLN A C 1
ATOM 1456 O O . GLN A 1 191 ? -0.171 0.129 25.844 1.00 75.94 191 GLN A O 1
ATOM 1461 N N . ALA A 1 192 ? 0.831 1.761 24.670 1.00 69.88 192 ALA A N 1
ATOM 1462 C CA . ALA A 1 192 ? -0.017 2.832 25.191 1.00 69.88 192 ALA A CA 1
ATOM 1463 C C . ALA A 1 192 ? -1.515 2.612 24.894 1.00 69.88 192 ALA A C 1
ATOM 1465 O O . ALA A 1 192 ? -2.359 2.897 25.743 1.00 69.88 192 ALA A O 1
ATOM 1466 N N . ALA A 1 193 ? -1.853 2.090 23.710 1.00 68.62 193 ALA A N 1
ATOM 1467 C CA . ALA A 1 193 ? -3.234 1.789 23.337 1.00 68.62 193 ALA A CA 1
ATOM 1468 C C . ALA A 1 193 ? -3.801 0.600 24.130 1.00 68.62 193 ALA A C 1
ATOM 1470 O O . ALA A 1 193 ? -4.910 0.691 24.654 1.00 68.62 193 ALA A O 1
ATOM 1471 N N . VAL A 1 194 ? -3.031 -0.484 24.279 1.00 80.19 194 VAL A N 1
ATOM 1472 C CA . VAL A 1 194 ? -3.408 -1.645 25.107 1.00 80.19 194 VAL A CA 1
ATOM 1473 C C . VAL A 1 194 ? -3.620 -1.232 26.562 1.00 80.19 194 VAL A C 1
ATOM 1475 O O . VAL A 1 194 ? -4.600 -1.644 27.175 1.00 80.19 194 VAL A O 1
ATOM 1478 N N . ASP A 1 195 ? -2.778 -0.347 27.095 1.00 77.44 195 ASP A N 1
ATOM 1479 C CA . ASP A 1 195 ? -2.930 0.176 28.454 1.00 77.44 195 ASP A CA 1
ATOM 1480 C C . ASP A 1 195 ? -4.211 1.006 28.633 1.00 77.44 195 ASP A C 1
ATOM 1482 O O . ASP A 1 195 ? -4.843 0.956 29.691 1.00 77.44 195 ASP A O 1
ATOM 1486 N N . VAL A 1 196 ? -4.605 1.789 27.622 1.00 72.50 196 VAL A N 1
ATOM 1487 C CA . VAL A 1 196 ? -5.876 2.532 27.641 1.00 72.50 196 VAL A CA 1
ATOM 1488 C C . VAL A 1 196 ? -7.058 1.568 27.611 1.00 72.50 196 VAL A C 1
ATOM 1490 O O . VAL A 1 196 ? -7.937 1.681 28.466 1.00 72.50 196 VAL A O 1
ATOM 1493 N N . MET A 1 197 ? -7.058 0.608 26.683 1.00 73.50 197 MET A N 1
ATOM 1494 C CA . MET A 1 197 ? -8.140 -0.370 26.555 1.00 73.50 197 MET A CA 1
ATOM 1495 C C . MET A 1 197 ? -8.279 -1.216 27.826 1.00 73.50 197 MET A C 1
ATOM 1497 O O . MET A 1 197 ? -9.391 -1.396 28.315 1.00 73.50 197 MET A O 1
ATOM 1501 N N . HIS A 1 198 ? -7.165 -1.651 28.426 1.00 80.31 198 HIS A N 1
ATOM 1502 C CA . HIS A 1 198 ? -7.162 -2.371 29.702 1.00 80.31 198 HIS A CA 1
ATOM 1503 C C . HIS A 1 198 ? -7.858 -1.576 30.809 1.00 80.31 1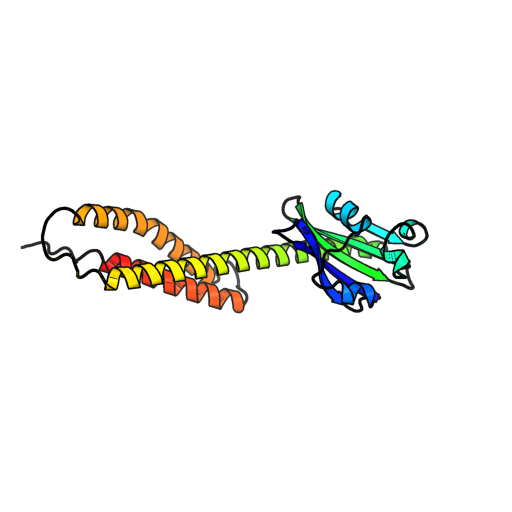98 HIS A C 1
ATOM 1505 O O . HIS A 1 198 ? -8.788 -2.085 31.430 1.00 80.31 198 HIS A O 1
ATOM 1511 N N . ARG A 1 199 ? -7.479 -0.305 31.009 1.00 74.12 199 ARG A N 1
ATOM 1512 C CA . ARG A 1 199 ? -8.117 0.562 32.016 1.00 74.12 199 ARG A CA 1
ATOM 1513 C C . ARG A 1 199 ? -9.613 0.761 31.763 1.00 74.12 199 ARG A C 1
ATOM 1515 O O . ARG A 1 199 ? -10.393 0.807 32.710 1.00 74.12 199 ARG A O 1
ATOM 1522 N N . GLN A 1 200 ? -10.023 0.898 30.503 1.00 67.31 200 GLN A N 1
ATOM 1523 C CA . GLN A 1 200 ? -11.438 1.048 30.152 1.00 67.31 200 GLN A CA 1
ATOM 1524 C C . GLN A 1 200 ? -12.236 -0.217 30.464 1.00 67.31 200 GLN A C 1
ATOM 1526 O O . GLN A 1 200 ? -13.334 -0.131 31.010 1.00 67.31 200 GLN A O 1
ATOM 1531 N N . LEU A 1 201 ? -11.677 -1.386 30.156 1.00 72.12 201 LEU A N 1
ATOM 1532 C CA . LEU A 1 201 ? -12.338 -2.663 30.383 1.00 72.12 201 LEU A CA 1
ATOM 1533 C C . LEU A 1 201 ? -12.441 -2.990 31.880 1.00 72.12 201 LEU A C 1
ATOM 1535 O O . LEU A 1 201 ? -13.494 -3.436 32.328 1.00 72.12 201 LEU A O 1
ATOM 1539 N N . GLU A 1 202 ? -11.413 -2.666 32.672 1.00 75.19 202 GLU A N 1
ATOM 1540 C CA . GLU A 1 202 ? -11.488 -2.699 34.142 1.00 75.19 202 GLU A CA 1
ATOM 1541 C C . GLU A 1 202 ? -12.598 -1.783 34.671 1.00 75.19 202 GLU A C 1
ATOM 1543 O O . GLU A 1 202 ? -13.376 -2.181 35.538 1.00 75.19 202 GLU A O 1
ATOM 1548 N N . SER A 1 203 ? -12.716 -0.569 34.125 1.00 67.44 203 SER A N 1
ATOM 1549 C CA . SER A 1 203 ? -13.762 0.367 34.539 1.00 67.44 203 SER A CA 1
ATOM 1550 C C . SER A 1 203 ? -15.166 -0.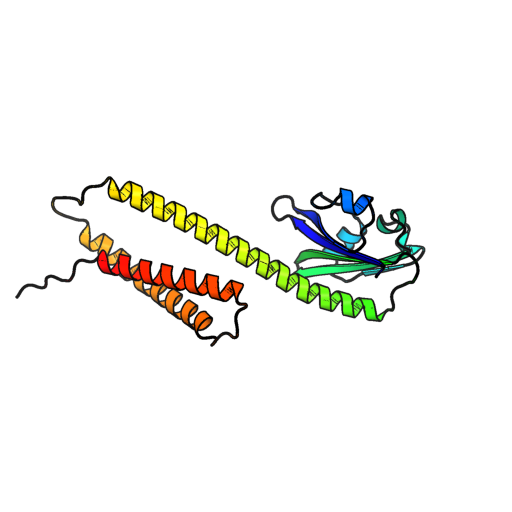112 34.159 1.00 67.44 203 SER A C 1
ATOM 1552 O O . SER A 1 203 ? -16.102 0.134 34.916 1.00 67.44 203 SER A O 1
ATOM 1554 N N . LEU A 1 204 ? -15.331 -0.791 33.017 1.00 67.12 204 LEU A N 1
ATOM 1555 C CA . LEU A 1 204 ? -16.606 -1.389 32.605 1.00 67.12 204 LEU A CA 1
ATOM 1556 C C . LEU A 1 204 ? -17.005 -2.551 33.513 1.00 67.12 204 LEU A C 1
ATOM 1558 O O . LEU A 1 204 ? -18.157 -2.616 33.932 1.00 67.12 204 LEU A O 1
ATOM 1562 N N . ILE A 1 205 ? -16.056 -3.430 33.849 1.00 69.12 205 ILE A N 1
ATOM 1563 C CA . ILE A 1 205 ? -16.288 -4.525 34.798 1.00 69.12 205 ILE A CA 1
ATOM 1564 C C . ILE A 1 205 ? -16.682 -3.950 36.164 1.00 69.12 205 ILE A C 1
ATOM 1566 O O . ILE A 1 205 ? -17.685 -4.369 36.730 1.00 69.12 205 ILE A O 1
ATOM 1570 N N . SER A 1 206 ? -15.979 -2.918 36.643 1.00 68.00 206 SER A N 1
ATOM 1571 C CA . SER A 1 206 ? -16.306 -2.249 37.909 1.00 68.00 206 SER A CA 1
ATOM 1572 C C . SER A 1 206 ? -17.680 -1.564 37.900 1.00 68.00 206 SER A C 1
ATOM 1574 O O . SER A 1 206 ? -18.403 -1.632 38.892 1.00 68.00 206 SER A O 1
ATOM 1576 N N . LEU A 1 207 ? -18.067 -0.926 36.790 1.00 65.62 207 LEU A N 1
ATOM 1577 C CA . LEU A 1 207 ? -19.398 -0.333 36.622 1.00 65.62 207 LEU A CA 1
ATOM 1578 C C . LEU A 1 207 ? -20.497 -1.396 36.661 1.00 65.62 207 LEU A C 1
ATOM 1580 O O . LEU A 1 207 ? -21.478 -1.235 37.384 1.00 65.62 207 LEU A O 1
ATOM 1584 N N . ILE A 1 208 ? -20.310 -2.489 35.923 1.00 65.25 208 ILE A N 1
ATOM 1585 C CA . ILE A 1 208 ? -21.207 -3.647 35.937 1.00 65.25 208 ILE A CA 1
ATOM 1586 C C . ILE A 1 208 ? -21.334 -4.221 37.353 1.00 65.25 208 ILE A C 1
ATOM 1588 O O . ILE A 1 208 ? -22.449 -4.456 37.815 1.00 65.25 208 ILE A O 1
ATOM 1592 N N . ASP A 1 209 ? -20.219 -4.360 38.073 1.00 63.94 209 ASP A N 1
ATOM 1593 C CA . ASP A 1 209 ? -20.214 -4.835 39.458 1.00 63.94 209 ASP A CA 1
ATOM 1594 C C . ASP A 1 209 ? -20.956 -3.871 40.405 1.00 63.94 209 ASP A C 1
ATOM 1596 O O . ASP A 1 209 ? -21.581 -4.318 41.360 1.00 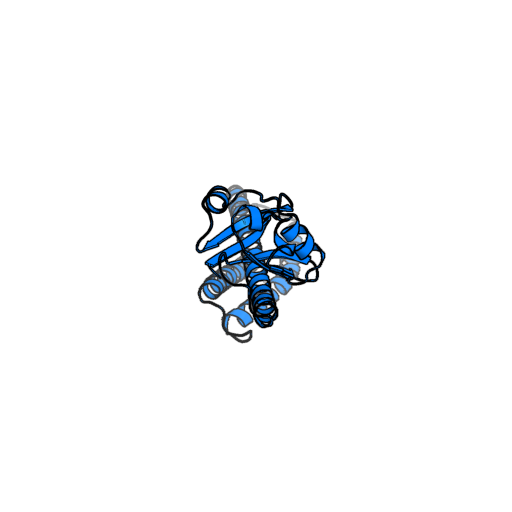63.94 209 ASP A O 1
ATOM 1600 N N . SER A 1 210 ? -20.941 -2.558 40.136 1.00 62.59 210 SER A N 1
ATOM 1601 C CA . SER A 1 210 ? -21.672 -1.557 40.933 1.00 62.59 210 SER A CA 1
ATOM 1602 C C . SER A 1 210 ? -23.169 -1.443 40.620 1.00 62.59 210 SER A C 1
ATOM 1604 O O . SER A 1 210 ? -23.915 -0.873 41.416 1.00 62.59 210 SER A O 1
ATOM 1606 N N . LEU A 1 211 ? -23.615 -1.965 39.472 1.00 57.38 211 LEU A N 1
ATOM 1607 C CA . LEU A 1 211 ? -25.026 -1.985 39.067 1.00 57.38 211 LEU A CA 1
ATOM 1608 C C . LEU A 1 211 ? -25.812 -3.115 39.744 1.00 57.38 211 LEU A C 1
ATOM 1610 O O . LEU A 1 211 ? -27.040 -3.057 39.798 1.00 57.38 211 LEU A O 1
ATOM 1614 N N . VAL A 1 212 ? -25.118 -4.120 40.282 1.00 55.62 212 VAL A N 1
ATOM 1615 C CA . VAL A 1 212 ? -25.714 -5.146 41.137 1.00 55.62 212 VAL A CA 1
ATOM 1616 C C . VAL A 1 212 ? -25.553 -4.685 42.588 1.00 55.62 212 VAL A C 1
ATOM 1618 O O . VAL A 1 212 ? -24.430 -4.677 43.096 1.00 55.62 212 VAL A O 1
ATOM 1621 N N . PRO A 1 213 ? -26.629 -4.264 43.280 1.00 50.62 213 PRO A N 1
ATOM 1622 C CA . PRO A 1 213 ? -26.522 -3.946 44.696 1.00 50.62 213 PRO A CA 1
ATOM 1623 C C . PRO A 1 213 ? -26.010 -5.183 45.451 1.00 50.62 213 PRO A C 1
ATOM 1625 O O . PRO A 1 213 ? -26.377 -6.305 45.090 1.00 50.62 213 PRO A O 1
ATOM 1628 N N . PRO A 1 214 ? -25.154 -5.013 46.477 1.00 48.47 214 PRO A N 1
ATOM 1629 C CA . PRO A 1 214 ? -24.708 -6.134 47.288 1.00 48.47 214 PRO A CA 1
ATOM 1630 C C . PRO A 1 214 ? -25.939 -6.860 47.819 1.00 48.47 214 PRO A C 1
ATOM 1632 O O . PRO A 1 214 ? -26.879 -6.210 48.279 1.00 48.47 214 PRO A O 1
ATOM 1635 N N . ASP A 1 215 ? -25.920 -8.188 47.725 1.00 47.19 215 ASP A N 1
ATOM 1636 C CA . ASP A 1 215 ? -26.959 -9.063 48.253 1.00 47.19 215 ASP A CA 1
ATOM 1637 C C . ASP A 1 215 ? -27.174 -8.674 49.723 1.00 47.19 215 ASP A C 1
ATOM 1639 O O . ASP A 1 215 ? -26.385 -9.025 50.605 1.00 47.19 215 ASP A O 1
ATOM 1643 N N . THR A 1 216 ? -28.215 -7.893 50.017 1.00 45.06 216 THR A N 1
ATOM 1644 C CA . THR A 1 216 ? -28.691 -7.718 51.387 1.00 45.06 216 THR A CA 1
ATOM 1645 C C . THR A 1 216 ? -29.454 -8.985 51.736 1.00 45.06 216 THR A C 1
ATOM 1647 O O . THR A 1 216 ? -30.675 -8.982 51.872 1.00 45.06 216 THR A O 1
ATOM 1650 N N . GLY A 1 217 ? -28.713 -10.092 51.819 1.00 36.38 217 GLY A N 1
ATOM 1651 C CA . GLY A 1 217 ? -29.156 -11.326 52.432 1.00 36.38 217 GLY A CA 1
ATOM 1652 C C . GLY A 1 217 ? -29.429 -11.027 53.895 1.00 36.38 217 GLY A C 1
ATOM 1653 O O . GLY A 1 217 ? -28.507 -10.816 54.684 1.00 36.38 217 GLY A O 1
ATOM 1654 N N . GLY A 1 218 ? -30.716 -10.919 54.212 1.00 38.50 218 GLY A N 1
ATOM 1655 C CA . GLY A 1 218 ? -31.211 -10.830 55.572 1.00 38.50 218 GLY A CA 1
ATOM 1656 C C . GLY A 1 218 ? -30.759 -12.023 56.417 1.00 38.50 218 GLY A C 1
ATOM 1657 O O . GLY A 1 218 ? -30.563 -13.125 55.909 1.00 38.50 218 GLY A O 1
ATOM 1658 N N . LEU A 1 219 ? -30.585 -11.698 57.699 1.00 35.91 219 LEU A N 1
ATOM 1659 C CA . LEU A 1 219 ? -30.466 -12.538 58.897 1.00 35.91 219 LEU A CA 1
ATOM 1660 C C . LEU A 1 219 ? -31.034 -13.962 58.795 1.00 35.91 219 LEU A C 1
ATOM 1662 O O . LEU A 1 219 ? -32.191 -14.107 58.342 1.00 35.91 219 LEU A O 1
#

Foldseek 3Di:
DQKKWKWFQDPPPRFTATADMDNDDPVVVVRHRHGDDWPVQVVCQQVQAKDKDAAPRCCVTPVVVVQFRIKIWHFLDDPRGGRIIIIDTDNPDGDDPVVRVVRNVVSPVVSVVVVVVVVVVVVVVVVVVVVVVVVVVVVVVVVDDDPDDDDDCQVVLVVVLVVPLVVLVVVLVVLVCQQVQVVHDDDPVVNVVSVVVNVVSVVVNVVSVVVRPPPPPDD

Secondary structure (DSSP, 8-state):
--EEEEEEE-TTT--EEEEEEES--HHHHHTBTSB---HHHHHHHHH---EEEEGGGTTTSHHHHTT-SEEEEEEEEETTEEEEEEEEEESSSPPPTHHHHHHHHHHHHHHHHHHHHHHHHHHHHHHHHHHHHHHHHHHHHHHS----S-SS-HHHHHHHHHHHHHHHHHHHHHHHHHHTTTT-PPPHHHHHHHHHHHHHHHHHHHHHHHHS-------